Protein AF-A0A4Y1RNC1-F1 (afdb_monomer_lite)

pLDDT: mean 75.04, std 17.03, range [30.41, 92.19]

Secondary structure (DSSP, 8-state):
----------PPEEEE-HHHHSS--EEEE-HHHHHHHHHT-PPPHHHHHHHHHHHHHHHHHTT-GGG-EE--TTSTT-S--EEEGGGTEEEE-SS---S----TTS--PEEEE-TTSPPPSSSTTHHHHHHHHHHHHHT-TT-THHHHTSTT--PPPPPHHHHHHHHHHHHHHHHHHHHHT--

Radius of gyration: 17.2 Å; chains: 1; bounding box: 39×58×35 Å

Sequence (183 aa):
MWKRHSCLRIRPAIYNDKEVFGRERDTFLLPEDITQLAGMEEIGATVVAVYMRYLHDVLKQANMCSMVGFIDPATPSLVLLIVRQREETVYFSGSSARKSCGRAGRKSVIWKTLSGTPKQPSNVECGYYVMRFMRDIIMDPSLAFEKKYAKGNQEAPYPKKQLMKSGMKWAEFVCQIIEQGNY

Organism: Prunus dulcis (NCBI:txid3755)

Foldseek 3Di:
DPDPDDPDDPFFDWDQCCLQAVDGDIQTDDPVQLVCLVVLWAHDLSLLSLLSVVLCVVCVVVVNNQQFHWHRCVPPQALTWTQGNVQLETEGEDDDPDDDPDDPDDDDRHYDYLQQQADDPDNTCSSLSSLLVSCVCSVCPPPVSCVCSDPPNRDHHDDPVSSNVSSVSSVVSVVVCVVVVVD

InterPro domains:
  IPR003653 Ulp1 protease family, C-terminal catalytic domain [PF02902] (105-145)
  IPR038765 Papain-like cysteine peptidase superfamily [SSF54001] (25-150)

Structure (mmCIF, N/CA/C/O backbone):
data_AF-A0A4Y1RNC1-F1
#
_entry.id   AF-A0A4Y1RNC1-F1
#
loop_
_atom_site.group_PDB
_atom_site.id
_atom_site.type_symbol
_atom_site.label_atom_id
_atom_site.label_alt_id
_atom_site.label_comp_id
_atom_site.label_asym_id
_atom_site.label_entity_id
_atom_site.label_seq_id
_atom_site.pdbx_PDB_ins_code
_atom_site.Cartn_x
_atom_site.Cartn_y
_atom_site.Cartn_z
_atom_site.occupancy
_atom_site.B_iso_or_equiv
_atom_site.auth_seq_id
_atom_site.auth_comp_id
_atom_site.auth_asym_id
_atom_site.auth_atom_id
_atom_site.pdbx_PDB_model_num
ATOM 1 N N . MET A 1 1 ? -9.511 25.536 -0.367 1.00 30.41 1 MET A N 1
ATOM 2 C CA . MET A 1 1 ? -9.668 26.307 0.884 1.00 30.41 1 MET A CA 1
ATOM 3 C C . MET A 1 1 ? -10.336 25.385 1.892 1.00 30.41 1 MET A C 1
ATOM 5 O O . MET A 1 1 ? -11.523 25.119 1.765 1.00 30.41 1 MET A O 1
ATOM 9 N N . TRP A 1 2 ? -9.555 24.781 2.788 1.00 32.06 2 TRP A N 1
ATOM 10 C CA . TRP A 1 2 ? -10.059 23.848 3.797 1.00 32.06 2 TRP A CA 1
ATOM 11 C C . TRP A 1 2 ? -10.900 24.653 4.792 1.00 32.06 2 TRP A C 1
ATOM 13 O O . TRP A 1 2 ? -10.373 25.534 5.474 1.00 32.06 2 TRP A O 1
ATOM 23 N N . LYS A 1 3 ? -12.223 24.451 4.798 1.00 34.22 3 LYS A N 1
ATOM 24 C CA . LYS A 1 3 ? -13.114 25.157 5.723 1.00 34.22 3 LYS A CA 1
ATOM 25 C C . LYS A 1 3 ? -12.803 24.694 7.145 1.00 34.22 3 LYS A C 1
ATOM 27 O O . LYS A 1 3 ? -12.933 23.520 7.469 1.00 34.22 3 LYS A O 1
ATOM 32 N N . ARG A 1 4 ? -12.394 25.655 7.975 1.00 39.72 4 ARG A N 1
ATOM 33 C CA . ARG A 1 4 ? -12.152 25.537 9.417 1.00 39.72 4 ARG A CA 1
ATOM 34 C C . ARG A 1 4 ? -13.462 25.322 10.179 1.00 39.72 4 ARG A C 1
ATOM 36 O O . ARG A 1 4 ? -13.926 26.229 10.853 1.00 39.72 4 ARG A O 1
ATOM 43 N N . HIS A 1 5 ? -14.060 24.145 10.088 1.00 35.59 5 HIS A N 1
ATOM 44 C CA . HIS A 1 5 ? -15.051 23.715 11.069 1.00 35.59 5 HIS A CA 1
ATOM 45 C C . HIS A 1 5 ? -14.720 22.276 11.473 1.00 35.59 5 HIS A C 1
ATOM 47 O O . HIS A 1 5 ? -14.435 21.447 10.614 1.00 35.59 5 HIS A O 1
ATOM 53 N N . SER A 1 6 ? -14.709 22.025 12.787 1.00 37.78 6 SER A N 1
ATOM 54 C CA . SER A 1 6 ? -14.395 20.757 13.473 1.00 37.78 6 SER A CA 1
ATOM 55 C C . SER A 1 6 ? -12.927 20.293 13.490 1.00 37.78 6 SER A C 1
ATOM 57 O O . SER A 1 6 ? -12.588 19.207 13.040 1.00 37.78 6 SER A O 1
ATOM 59 N N . CYS A 1 7 ? -12.064 21.054 14.173 1.00 37.62 7 CYS A N 1
ATOM 60 C CA . CYS A 1 7 ? -10.980 20.444 14.954 1.00 37.62 7 CYS A CA 1
ATOM 61 C C . CYS A 1 7 ? -11.617 19.810 16.214 1.00 37.62 7 CYS A C 1
ATOM 63 O O . CYS A 1 7 ? -11.593 20.382 17.299 1.00 37.62 7 CYS A O 1
ATOM 65 N N . LEU A 1 8 ? -12.333 18.698 16.037 1.00 37.62 8 LEU A N 1
ATOM 66 C CA . LEU A 1 8 ? -12.947 17.901 17.102 1.00 37.62 8 LEU A CA 1
ATOM 67 C C . LEU A 1 8 ? -12.224 16.558 17.105 1.00 37.62 8 LEU A C 1
ATOM 69 O O . LEU A 1 8 ? -12.142 15.932 16.055 1.00 37.62 8 LEU A O 1
ATOM 73 N N . ARG A 1 9 ? -11.675 16.168 18.266 1.00 44.72 9 ARG A N 1
ATOM 74 C CA . ARG A 1 9 ? -11.011 14.883 18.561 1.00 44.72 9 ARG A CA 1
ATOM 75 C C . ARG A 1 9 ? -11.336 13.796 17.530 1.00 44.72 9 ARG A C 1
ATOM 77 O O . ARG A 1 9 ? -12.381 13.155 17.633 1.00 44.72 9 ARG A O 1
ATOM 84 N N . ILE A 1 10 ? -10.434 13.579 16.574 1.00 51.69 10 ILE A N 1
ATOM 85 C CA . ILE A 1 10 ? -10.498 12.403 15.708 1.00 51.69 10 ILE A CA 1
ATOM 86 C C . ILE A 1 10 ? -10.258 11.219 16.643 1.00 51.69 10 ILE A C 1
ATOM 88 O O . ILE A 1 10 ? -9.156 11.044 17.162 1.00 51.69 10 ILE A O 1
ATOM 92 N N . ARG A 1 11 ? -11.321 10.475 16.965 1.00 56.09 11 ARG A N 1
ATOM 93 C CA . ARG A 1 11 ? -11.164 9.205 17.673 1.00 56.09 11 ARG A CA 1
ATOM 94 C C . ARG A 1 11 ? -10.352 8.278 16.766 1.00 56.09 11 ARG A C 1
ATOM 96 O O . ARG A 1 11 ? -10.593 8.306 15.558 1.00 56.09 11 ARG A O 1
ATOM 103 N N . PRO A 1 12 ? -9.424 7.478 17.315 1.00 61.59 12 PRO A N 1
ATOM 104 C CA . PRO A 1 12 ? -8.750 6.460 16.530 1.00 61.59 12 PRO A CA 1
ATOM 105 C C . PRO A 1 12 ? -9.793 5.596 15.822 1.00 61.59 12 PRO A C 1
ATOM 107 O O . PRO A 1 12 ? -10.705 5.085 16.474 1.00 61.59 12 PRO A O 1
ATOM 110 N N . ALA A 1 13 ? -9.688 5.478 14.500 1.00 67.31 13 ALA A N 1
ATOM 111 C CA . ALA A 1 13 ? -10.501 4.518 13.768 1.00 67.31 13 ALA A CA 1
ATOM 112 C C . ALA A 1 13 ? -9.936 3.122 14.050 1.00 67.31 13 ALA A C 1
ATOM 114 O O . ALA A 1 13 ? -8.719 2.928 13.953 1.00 67.31 13 ALA A O 1
ATOM 115 N N . ILE A 1 14 ? -10.810 2.197 14.443 1.00 65.44 14 ILE A N 1
ATOM 116 C CA . ILE A 1 14 ? -10.462 0.815 14.762 1.00 65.44 14 ILE A CA 1
ATOM 117 C C . ILE A 1 14 ? -10.828 -0.045 13.557 1.00 65.44 14 ILE A C 1
ATOM 119 O O . ILE A 1 14 ? -11.929 0.053 13.026 1.00 65.44 14 ILE A O 1
ATOM 123 N N . TYR A 1 15 ? -9.892 -0.878 13.110 1.00 71.62 15 TYR A N 1
ATOM 124 C CA . TYR A 1 15 ? -10.113 -1.802 12.002 1.00 71.62 15 TYR A CA 1
ATOM 125 C C . TYR A 1 15 ? -9.815 -3.226 12.446 1.00 71.62 15 TYR A C 1
ATOM 127 O O . TYR A 1 15 ? -8.668 -3.534 12.763 1.00 71.62 15 TYR A O 1
ATOM 135 N N . ASN A 1 16 ? -10.813 -4.109 12.400 1.00 69.69 16 ASN A N 1
ATOM 136 C CA . ASN A 1 16 ? -10.575 -5.535 12.599 1.00 69.69 16 ASN A CA 1
ATOM 137 C C . ASN A 1 16 ? -10.010 -6.139 11.316 1.00 69.69 16 ASN A C 1
ATOM 139 O O . ASN A 1 16 ? -10.708 -6.197 10.308 1.00 69.69 16 ASN A O 1
ATOM 143 N N . ASP A 1 17 ? -8.778 -6.638 11.335 1.00 78.62 17 ASP A N 1
ATOM 144 C CA . ASP A 1 17 ? -8.101 -7.122 10.131 1.00 78.62 17 ASP A CA 1
ATOM 145 C C . ASP A 1 17 ? -8.214 -8.631 9.858 1.00 78.62 17 ASP A C 1
ATOM 147 O O . ASP A 1 17 ? -7.481 -9.170 9.019 1.00 78.62 17 ASP A O 1
ATOM 151 N N . LYS A 1 18 ? -9.137 -9.332 10.524 1.00 81.38 18 LYS A N 1
ATOM 152 C CA . LYS A 1 18 ? -9.301 -10.788 10.374 1.00 81.38 18 LYS A CA 1
ATOM 153 C C . LYS A 1 18 ? -9.419 -11.241 8.920 1.00 81.38 18 LYS A C 1
ATOM 155 O O . LYS A 1 18 ? -8.792 -12.227 8.544 1.00 81.38 18 LYS A O 1
ATOM 160 N N . GLU A 1 19 ? -10.179 -10.515 8.102 1.00 81.75 19 GLU A N 1
ATOM 161 C CA . GLU A 1 19 ? -10.346 -10.844 6.678 1.00 81.75 19 GLU A CA 1
ATOM 162 C C . GLU A 1 19 ? -9.056 -10.660 5.861 1.00 81.75 19 GLU A C 1
ATOM 164 O O . GLU A 1 19 ? -8.839 -11.388 4.899 1.00 81.75 19 GLU A O 1
ATOM 169 N N . VAL A 1 20 ? -8.188 -9.718 6.244 1.00 84.31 20 VAL A N 1
ATOM 170 C CA . VAL A 1 20 ? -7.003 -9.338 5.455 1.00 84.31 20 VAL A CA 1
ATOM 171 C C . VAL A 1 20 ? -5.791 -10.181 5.832 1.00 84.31 20 VAL A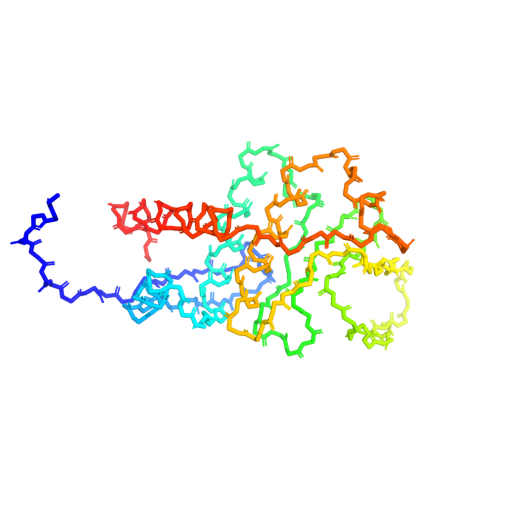 C 1
ATOM 173 O O . VAL A 1 20 ? -5.078 -10.659 4.952 1.00 84.31 20 VAL A O 1
ATOM 176 N N . PHE A 1 21 ? -5.554 -10.377 7.134 1.00 82.25 21 PHE A N 1
ATOM 177 C CA . PHE A 1 21 ? -4.359 -11.068 7.641 1.00 82.25 21 PHE A CA 1
ATOM 178 C C . PHE A 1 21 ? -4.654 -12.450 8.236 1.00 82.25 21 PHE A C 1
ATOM 180 O O . PHE A 1 21 ? -3.735 -13.120 8.708 1.00 82.25 21 PHE A O 1
ATOM 187 N N . GLY A 1 22 ? -5.917 -12.891 8.247 1.00 78.31 22 GLY A N 1
ATOM 188 C CA . GLY A 1 22 ? -6.316 -14.203 8.766 1.00 78.31 22 GLY A CA 1
ATOM 189 C C . GLY A 1 22 ? -6.247 -14.336 10.292 1.00 78.31 22 GLY A C 1
ATOM 190 O O . GLY A 1 22 ? -6.365 -15.446 10.809 1.00 78.31 22 GLY A O 1
ATOM 191 N N . ARG A 1 23 ? -6.048 -13.230 11.020 1.00 78.44 23 ARG A N 1
ATOM 192 C CA . ARG A 1 23 ? -6.014 -13.180 12.489 1.00 78.44 23 ARG A CA 1
ATOM 193 C C . ARG A 1 23 ? -6.781 -11.974 13.008 1.00 78.44 23 ARG A C 1
ATOM 195 O O . ARG A 1 23 ? -6.715 -10.908 12.404 1.00 78.44 23 ARG A O 1
ATOM 202 N N . GLU A 1 24 ? -7.479 -12.148 14.123 1.00 79.56 24 GLU A N 1
ATOM 203 C CA . GLU A 1 24 ? -8.141 -11.036 14.805 1.00 79.56 24 GLU A CA 1
ATOM 204 C C . GLU A 1 24 ? -7.087 -10.097 15.379 1.00 79.56 24 GLU A C 1
ATOM 206 O O . GLU A 1 24 ? -6.231 -10.497 16.172 1.00 79.56 24 GLU A O 1
ATOM 211 N N . ARG A 1 25 ? -7.128 -8.857 14.908 1.00 77.56 25 ARG A N 1
ATOM 212 C CA . ARG A 1 25 ? -6.349 -7.751 15.437 1.00 77.56 25 ARG A CA 1
ATOM 213 C C . ARG A 1 25 ? -7.052 -6.457 15.087 1.00 77.56 25 ARG A C 1
ATOM 215 O O . ARG A 1 25 ? -7.632 -6.355 14.004 1.00 77.56 25 ARG A O 1
ATOM 222 N N . ASP A 1 26 ? -6.889 -5.492 15.968 1.00 83.19 26 ASP A N 1
ATOM 223 C CA . ASP A 1 26 ? -7.354 -4.138 15.762 1.00 83.19 26 ASP A CA 1
ATOM 224 C C . ASP A 1 26 ? -6.186 -3.264 15.306 1.00 83.19 26 ASP A C 1
ATOM 226 O O . ASP A 1 26 ? -5.132 -3.222 15.947 1.00 83.19 26 ASP A O 1
ATOM 230 N N . THR A 1 27 ? -6.369 -2.573 14.186 1.00 84.31 27 THR A N 1
ATOM 231 C CA . THR A 1 27 ? -5.469 -1.512 13.734 1.00 84.31 27 THR A CA 1
ATOM 232 C C . THR A 1 27 ? -6.053 -0.169 14.157 1.00 84.31 27 THR A C 1
ATOM 234 O O . THR A 1 27 ? -7.209 0.120 13.858 1.00 84.31 27 THR A O 1
ATOM 237 N N . PHE A 1 28 ? -5.256 0.650 14.846 1.00 86.38 28 PHE A N 1
ATOM 238 C CA . PHE A 1 28 ? -5.651 1.977 15.322 1.00 86.38 28 PHE A CA 1
ATOM 239 C C . PHE A 1 28 ? -5.027 3.042 14.435 1.00 86.38 28 PHE A C 1
ATOM 241 O O . PHE A 1 28 ? -3.806 3.180 14.424 1.00 86.38 28 PHE A O 1
ATOM 248 N N . LEU A 1 29 ? -5.854 3.793 13.711 1.00 87.12 29 LEU A N 1
ATOM 249 C CA . LEU A 1 29 ? -5.375 4.902 12.893 1.00 87.12 29 LEU A CA 1
ATOM 250 C C . LEU A 1 29 ? -5.373 6.202 13.694 1.00 87.12 29 LEU A C 1
ATOM 252 O O . LEU A 1 29 ? -6.433 6.662 14.126 1.00 87.12 29 LEU A O 1
ATOM 256 N N . LEU A 1 30 ? -4.194 6.794 13.872 1.00 87.94 30 LEU A N 1
ATOM 257 C CA . LEU A 1 30 ? -4.002 8.003 14.663 1.00 87.94 30 LEU A CA 1
ATOM 258 C C . LEU A 1 30 ? -3.918 9.259 13.775 1.00 87.94 30 LEU A C 1
ATOM 260 O O . LEU A 1 30 ? -3.581 9.168 12.591 1.00 87.94 30 LEU A O 1
ATOM 264 N N . PRO A 1 31 ? -4.201 10.460 14.314 1.00 85.06 31 PRO A N 1
ATOM 265 C CA . PRO A 1 31 ? -3.996 11.714 13.587 1.00 85.06 31 PRO A CA 1
ATOM 266 C C . PRO A 1 31 ? -2.562 11.880 13.063 1.00 85.06 31 PRO A C 1
ATOM 268 O O . PRO A 1 31 ? -2.367 12.424 11.976 1.00 85.06 31 PRO A O 1
ATOM 271 N N . GLU A 1 32 ? -1.574 11.373 13.803 1.00 89.38 32 GLU A N 1
ATOM 272 C CA . GLU A 1 32 ? -0.160 11.410 13.434 1.00 89.38 32 GLU A CA 1
ATOM 273 C C . GLU A 1 32 ? 0.090 10.679 12.108 1.00 89.38 32 GLU A C 1
ATOM 275 O O . GLU A 1 32 ? 0.742 11.238 11.225 1.00 89.38 32 GLU A O 1
ATOM 280 N N . ASP A 1 33 ? -0.519 9.503 11.912 1.00 90.50 33 ASP A N 1
ATOM 281 C CA . ASP A 1 33 ? -0.422 8.722 10.671 1.00 90.50 33 ASP A CA 1
ATOM 282 C C . ASP A 1 33 ? -0.907 9.532 9.454 1.00 90.50 33 ASP A C 1
ATOM 284 O O . ASP A 1 33 ? -0.317 9.486 8.370 1.00 90.50 33 ASP A O 1
ATOM 288 N N . ILE A 1 34 ? -1.977 10.317 9.637 1.00 88.19 34 ILE A N 1
ATOM 289 C CA . ILE A 1 34 ? -2.544 11.185 8.595 1.00 88.19 34 ILE A CA 1
ATOM 290 C C . ILE A 1 34 ? -1.574 12.326 8.281 1.00 88.19 34 ILE A C 1
ATOM 292 O O . ILE A 1 34 ? -1.313 12.616 7.111 1.00 88.19 34 ILE A O 1
ATOM 296 N N . THR A 1 35 ? -1.034 12.979 9.314 1.00 89.75 35 THR A N 1
ATOM 297 C CA . THR A 1 35 ? -0.099 14.097 9.133 1.00 89.75 35 THR A CA 1
ATOM 298 C C . THR A 1 35 ? 1.218 13.661 8.496 1.00 89.75 35 THR A C 1
ATOM 300 O O . THR A 1 35 ? 1.684 14.341 7.585 1.00 89.75 35 THR A O 1
ATOM 303 N N . GLN A 1 36 ? 1.759 12.499 8.877 1.00 92.19 36 GLN A N 1
ATOM 304 C CA . GLN A 1 36 ? 2.980 11.937 8.294 1.00 92.19 36 GLN A CA 1
ATOM 305 C C . GLN A 1 36 ? 2.796 11.629 6.807 1.00 92.19 36 GLN A C 1
ATOM 307 O O . GLN A 1 36 ? 3.616 12.028 5.975 1.00 92.19 36 GLN A O 1
ATOM 312 N N . LEU A 1 37 ? 1.677 10.988 6.446 1.00 90.25 37 LEU A N 1
ATOM 313 C CA . LEU A 1 37 ? 1.356 10.714 5.047 1.00 90.25 37 LEU A CA 1
ATOM 314 C C . LEU A 1 37 ? 1.180 12.012 4.240 1.00 90.25 37 LEU A C 1
ATOM 316 O O . LEU A 1 37 ? 1.661 12.111 3.109 1.00 90.25 37 LEU A O 1
ATOM 320 N N . ALA A 1 38 ? 0.505 13.017 4.807 1.00 88.12 38 ALA A N 1
ATOM 321 C CA . ALA A 1 38 ? 0.310 14.315 4.162 1.00 88.12 38 ALA A CA 1
ATOM 322 C C . ALA A 1 38 ? 1.632 15.085 3.979 1.00 88.12 38 ALA A C 1
ATOM 324 O O . ALA A 1 38 ? 1.816 15.761 2.963 1.00 88.12 38 ALA A O 1
ATOM 325 N N . GLY A 1 39 ? 2.553 14.957 4.938 1.00 90.31 39 GLY A N 1
ATOM 326 C CA . GLY A 1 39 ? 3.878 15.577 4.931 1.00 90.31 39 GLY A CA 1
ATOM 327 C C . GLY A 1 39 ? 4.903 14.891 4.025 1.00 90.31 39 GLY A C 1
ATOM 328 O O . GLY A 1 39 ? 5.974 15.452 3.802 1.00 90.31 39 GLY A O 1
ATOM 329 N N . MET A 1 40 ? 4.587 13.721 3.453 1.00 89.62 40 MET A N 1
ATOM 330 C CA . MET A 1 40 ? 5.571 12.845 2.797 1.00 89.62 40 MET A CA 1
ATOM 331 C C . MET A 1 40 ? 6.723 12.453 3.744 1.00 89.62 40 MET A C 1
ATOM 333 O O . MET A 1 40 ? 7.876 12.361 3.320 1.00 89.62 40 MET A O 1
ATOM 337 N N . GLU A 1 41 ? 6.405 12.242 5.022 1.00 92.19 41 GLU A N 1
ATOM 338 C CA . GLU A 1 41 ? 7.332 11.793 6.066 1.00 92.19 41 GLU A CA 1
ATOM 339 C C . GLU A 1 41 ? 7.396 10.263 6.128 1.00 92.19 41 GLU A C 1
ATOM 341 O O . GLU A 1 41 ? 6.652 9.577 5.425 1.00 92.19 41 GLU A O 1
ATOM 346 N N . GLU A 1 42 ? 8.278 9.712 6.964 1.00 89.94 42 GLU A N 1
ATOM 347 C CA . GLU A 1 42 ? 8.356 8.267 7.185 1.00 89.94 42 GLU A CA 1
ATOM 348 C C . GLU A 1 42 ? 7.032 7.749 7.765 1.00 89.94 42 GLU A C 1
ATOM 350 O O . GLU A 1 42 ? 6.576 8.209 8.810 1.00 89.94 42 GLU A O 1
ATOM 355 N N . ILE A 1 43 ? 6.406 6.801 7.064 1.00 90.75 43 ILE A N 1
ATOM 356 C CA . ILE A 1 43 ? 5.117 6.228 7.466 1.00 90.75 43 ILE A CA 1
ATOM 357 C C . ILE A 1 43 ? 5.300 4.924 8.234 1.00 90.75 43 ILE A C 1
ATOM 359 O O . ILE A 1 43 ? 6.117 4.074 7.876 1.00 90.75 43 ILE A O 1
ATOM 363 N N . GLY A 1 44 ? 4.476 4.744 9.263 1.00 88.31 44 GLY A N 1
ATOM 364 C CA . GLY A 1 44 ? 4.457 3.534 10.073 1.00 88.31 44 GLY A CA 1
ATOM 365 C C . GLY A 1 44 ? 3.758 2.340 9.412 1.00 88.31 44 GLY A C 1
ATOM 366 O O . GLY A 1 44 ? 3.064 2.444 8.395 1.00 88.31 44 GLY A O 1
ATOM 367 N N . ALA A 1 45 ? 3.887 1.180 10.060 1.00 86.62 45 ALA A N 1
ATOM 368 C CA . ALA A 1 45 ? 3.214 -0.056 9.658 1.00 86.62 45 ALA A CA 1
ATOM 369 C C . ALA A 1 45 ? 1.677 0.066 9.658 1.00 86.62 45 ALA A C 1
ATOM 371 O O . ALA A 1 45 ? 1.026 -0.612 8.865 1.00 86.62 45 ALA A O 1
ATOM 372 N N . THR A 1 46 ? 1.105 0.947 10.489 1.00 89.38 46 THR A N 1
ATOM 373 C CA . THR A 1 46 ? -0.335 1.256 10.535 1.00 89.38 46 THR A CA 1
ATOM 374 C C . THR A 1 46 ? -0.846 1.755 9.186 1.00 89.38 46 THR A C 1
ATOM 376 O O . THR A 1 46 ? -1.787 1.189 8.632 1.00 89.38 46 THR A O 1
ATOM 379 N N . VAL A 1 47 ? -0.186 2.762 8.602 1.00 90.44 47 VAL A N 1
ATOM 380 C CA . VAL A 1 47 ? -0.552 3.319 7.290 1.00 90.44 47 VAL A CA 1
ATOM 381 C C . VAL A 1 47 ? -0.509 2.235 6.213 1.00 90.44 47 VAL A C 1
ATOM 383 O O . VAL A 1 47 ? -1.443 2.103 5.417 1.00 90.44 47 VAL A O 1
ATOM 386 N N . VAL A 1 48 ? 0.545 1.412 6.222 1.00 90.00 48 VAL A N 1
ATOM 387 C CA . VAL A 1 48 ? 0.707 0.290 5.287 1.00 90.00 48 VAL A CA 1
ATOM 388 C C . VAL A 1 48 ? -0.394 -0.760 5.480 1.00 90.00 48 VAL A C 1
ATOM 390 O O . VAL A 1 48 ? -0.954 -1.226 4.489 1.00 90.00 48 VAL A O 1
ATOM 393 N N . ALA A 1 49 ? -0.755 -1.099 6.721 1.00 89.00 49 ALA A N 1
ATOM 394 C CA . ALA A 1 49 ? -1.821 -2.051 7.034 1.00 89.00 49 ALA A CA 1
ATOM 395 C C . ALA A 1 49 ? -3.195 -1.559 6.553 1.00 89.00 49 ALA A C 1
ATOM 397 O O . ALA A 1 49 ? -3.906 -2.296 5.870 1.00 89.00 49 ALA A O 1
ATOM 398 N N . VAL A 1 50 ? -3.533 -0.291 6.811 1.00 89.81 50 VAL A N 1
ATOM 399 C CA . VAL A 1 50 ? -4.772 0.328 6.308 1.00 89.81 50 VAL A CA 1
ATOM 400 C C . VAL A 1 50 ? -4.785 0.348 4.775 1.00 89.81 50 VAL A C 1
ATOM 402 O O . VAL A 1 50 ? -5.821 0.120 4.149 1.00 89.81 50 VAL A O 1
ATOM 405 N N . TYR A 1 51 ? -3.626 0.528 4.133 1.00 91.31 51 TYR A N 1
ATOM 406 C CA . TYR A 1 51 ? -3.537 0.420 2.677 1.00 91.31 51 TYR A CA 1
ATOM 407 C C . TYR A 1 51 ? -3.739 -1.008 2.157 1.00 91.31 51 TYR A C 1
ATOM 409 O O . TYR A 1 51 ? -4.382 -1.200 1.126 1.00 91.31 51 TYR A O 1
ATOM 417 N N . MET A 1 52 ? -3.216 -2.019 2.856 1.00 89.75 52 MET A N 1
ATOM 418 C CA . MET A 1 52 ? -3.472 -3.427 2.530 1.00 89.75 52 MET A CA 1
ATOM 419 C C . MET A 1 52 ? -4.964 -3.751 2.630 1.00 89.75 52 MET A C 1
ATOM 421 O O . MET A 1 52 ? -5.491 -4.430 1.753 1.00 89.75 52 MET A O 1
ATOM 425 N N . ARG A 1 53 ? -5.663 -3.205 3.633 1.00 89.44 53 ARG A N 1
ATOM 426 C CA . ARG A 1 53 ? -7.123 -3.305 3.756 1.00 89.44 53 ARG A CA 1
ATOM 427 C C . ARG A 1 53 ? -7.846 -2.687 2.552 1.00 89.44 53 ARG A C 1
ATOM 429 O O . ARG A 1 53 ? -8.667 -3.365 1.943 1.00 89.44 53 ARG A O 1
ATOM 436 N N . TYR A 1 54 ? -7.483 -1.471 2.142 1.00 90.50 54 TYR A N 1
ATOM 437 C CA . TYR A 1 54 ? -8.012 -0.862 0.911 1.00 90.50 54 TYR A CA 1
ATOM 438 C C . TYR A 1 54 ? -7.827 -1.777 -0.312 1.00 90.50 54 TYR A C 1
ATOM 440 O O . TYR A 1 54 ? -8.756 -2.012 -1.083 1.00 90.50 54 TYR A O 1
ATOM 448 N N . LEU A 1 55 ? -6.621 -2.319 -0.497 1.00 89.81 55 LEU A N 1
ATOM 449 C CA . LEU A 1 55 ? -6.314 -3.192 -1.631 1.00 89.81 55 LEU A CA 1
ATOM 450 C C . LEU A 1 55 ? -7.055 -4.533 -1.562 1.00 89.81 55 LEU A C 1
ATOM 452 O O . LEU A 1 55 ? -7.442 -5.069 -2.599 1.00 89.81 55 LEU A O 1
ATOM 456 N N . HIS A 1 56 ? -7.275 -5.063 -0.360 1.00 88.00 56 HIS A N 1
ATOM 457 C CA . HIS A 1 56 ? -8.116 -6.232 -0.146 1.00 88.00 56 HIS A CA 1
ATOM 458 C C . HIS A 1 56 ? -9.559 -5.969 -0.592 1.00 88.00 56 HIS A C 1
ATOM 460 O O . HIS A 1 56 ? -10.139 -6.798 -1.289 1.00 88.00 56 HIS A O 1
ATOM 466 N N . ASP A 1 57 ? -10.122 -4.804 -0.274 1.00 89.00 57 ASP A N 1
ATOM 467 C CA . ASP A 1 57 ? -11.482 -4.457 -0.691 1.00 89.00 57 ASP A CA 1
ATOM 468 C C . ASP A 1 57 ? -11.583 -4.300 -2.217 1.00 89.00 57 ASP A C 1
ATOM 470 O O . ASP A 1 57 ? -12.549 -4.767 -2.824 1.00 89.00 57 ASP A O 1
ATOM 474 N N . VAL A 1 58 ? -10.545 -3.758 -2.866 1.00 89.12 58 VAL A N 1
ATOM 475 C CA . VAL A 1 58 ? -10.432 -3.744 -4.337 1.00 89.12 58 VAL A CA 1
ATOM 476 C C . VAL A 1 58 ? -10.432 -5.167 -4.912 1.00 89.12 58 VAL A C 1
ATOM 478 O O . VAL A 1 58 ? -11.139 -5.446 -5.882 1.00 89.12 58 VAL A O 1
ATOM 481 N N . LEU A 1 59 ? -9.673 -6.090 -4.316 1.00 87.06 59 LEU A N 1
ATOM 482 C CA . LEU A 1 59 ? -9.653 -7.496 -4.734 1.00 87.06 59 LEU A CA 1
ATOM 483 C C . LEU A 1 59 ? -11.008 -8.180 -4.513 1.00 87.06 59 LEU A C 1
ATOM 485 O O . LEU A 1 59 ? -11.426 -8.974 -5.355 1.00 87.06 59 LEU A O 1
ATOM 489 N N . LYS A 1 60 ? -11.705 -7.856 -3.419 1.00 88.56 60 LYS A N 1
ATOM 490 C CA . LYS A 1 60 ? -13.043 -8.374 -3.094 1.00 88.56 60 LYS A CA 1
ATOM 491 C C . LYS A 1 60 ? -14.060 -7.944 -4.140 1.00 88.56 60 LYS A C 1
ATOM 493 O O . LYS A 1 60 ? -14.778 -8.787 -4.671 1.00 88.56 60 LYS A O 1
ATOM 498 N N . GLN A 1 61 ? -14.050 -6.665 -4.509 1.00 89.12 61 GLN A N 1
ATOM 499 C CA . GLN A 1 61 ? -14.900 -6.119 -5.573 1.00 89.12 61 GLN A CA 1
ATOM 500 C C . GLN A 1 61 ? -14.612 -6.757 -6.939 1.00 89.12 61 GLN A C 1
ATOM 502 O O . GLN A 1 61 ? -15.531 -6.971 -7.723 1.00 89.12 61 GLN A O 1
ATOM 507 N N . ALA A 1 62 ? -13.354 -7.108 -7.213 1.00 86.81 62 ALA A N 1
ATOM 508 C CA . ALA A 1 62 ? -12.959 -7.777 -8.449 1.00 86.81 62 ALA A CA 1
ATOM 509 C C . ALA A 1 62 ? -13.124 -9.312 -8.424 1.00 86.81 62 ALA A C 1
ATOM 511 O O . ALA A 1 62 ? -12.771 -9.972 -9.399 1.00 86.81 62 ALA A O 1
ATOM 512 N N . ASN A 1 63 ? -13.623 -9.895 -7.326 1.00 84.25 63 ASN A N 1
ATOM 513 C CA . ASN A 1 63 ? -13.695 -11.346 -7.110 1.00 84.25 63 ASN A CA 1
ATOM 514 C C . ASN A 1 63 ? -12.326 -12.057 -7.254 1.00 84.25 63 ASN A C 1
ATOM 516 O O . ASN A 1 63 ? -12.216 -13.153 -7.804 1.00 84.25 63 ASN A O 1
ATOM 520 N N . MET A 1 64 ? -11.260 -11.408 -6.770 1.00 82.06 64 MET A N 1
ATOM 521 C CA . MET A 1 64 ? -9.865 -11.860 -6.860 1.00 82.06 64 MET A CA 1
ATOM 522 C C . MET A 1 64 ? -9.202 -12.105 -5.491 1.00 82.06 64 MET A C 1
ATOM 524 O O . MET A 1 64 ? -7.993 -12.321 -5.440 1.00 82.06 64 MET A O 1
ATOM 528 N N . CYS A 1 65 ? -9.942 -12.122 -4.376 1.00 76.44 65 CYS A N 1
ATOM 529 C CA . CYS A 1 65 ? -9.368 -12.367 -3.037 1.00 76.44 65 CYS A CA 1
ATOM 530 C C . CYS A 1 65 ? -8.582 -13.685 -2.931 1.00 76.44 65 CYS A C 1
ATOM 532 O O . CYS A 1 65 ? -7.598 -13.758 -2.205 1.00 76.44 65 CYS A O 1
ATOM 534 N N . SER A 1 66 ? -8.955 -14.725 -3.685 1.00 73.44 66 SER A N 1
ATOM 535 C CA . SER A 1 66 ? -8.219 -15.999 -3.693 1.00 73.44 66 SER A CA 1
ATOM 536 C C . SER A 1 66 ? -6.876 -15.929 -4.434 1.00 73.44 66 SER A C 1
ATOM 538 O O . SER A 1 66 ? -6.088 -16.870 -4.382 1.00 73.44 66 SER A O 1
ATOM 540 N N . MET A 1 67 ? -6.608 -14.847 -5.169 1.00 71.44 67 MET A N 1
ATOM 541 C CA . MET A 1 67 ? -5.398 -14.681 -5.979 1.00 71.44 67 MET A CA 1
ATOM 542 C C . MET A 1 67 ? -4.267 -13.986 -5.229 1.00 71.44 67 MET A C 1
ATOM 544 O O . MET A 1 67 ? -3.139 -14.047 -5.702 1.00 71.44 67 MET A O 1
ATOM 548 N N . VAL A 1 68 ? -4.545 -13.304 -4.118 1.00 77.31 68 VAL A N 1
ATOM 549 C CA . VAL A 1 68 ? -3.555 -12.501 -3.393 1.00 77.31 68 VAL A CA 1
ATOM 550 C C . VAL A 1 68 ? -3.803 -12.628 -1.896 1.00 77.31 68 VAL A C 1
ATOM 552 O O . VAL A 1 68 ? -4.859 -12.246 -1.407 1.00 77.31 68 VAL A O 1
ATOM 555 N N . GLY A 1 69 ? -2.814 -13.140 -1.166 1.00 77.69 69 GLY A N 1
ATOM 556 C CA . GLY A 1 69 ? -2.769 -13.062 0.297 1.00 77.69 69 GLY A CA 1
ATOM 557 C C . GLY A 1 69 ? -1.830 -11.955 0.772 1.00 77.69 69 GLY A C 1
ATOM 558 O O . GLY A 1 69 ? -0.745 -11.808 0.204 1.00 77.69 69 GLY A O 1
ATOM 559 N N . PHE A 1 70 ? -2.228 -11.224 1.817 1.00 81.69 70 PHE A N 1
ATOM 560 C CA . PHE A 1 70 ? -1.394 -10.229 2.495 1.00 81.69 70 PHE A CA 1
ATOM 561 C C . PHE A 1 70 ? -0.719 -10.832 3.726 1.00 81.69 70 PHE A C 1
ATOM 563 O O . PHE A 1 70 ? -1.310 -11.637 4.446 1.00 81.69 70 PHE A O 1
ATOM 570 N N . ILE A 1 71 ? 0.517 -10.408 3.994 1.00 77.50 71 ILE A N 1
ATOM 571 C CA . ILE A 1 71 ? 1.189 -10.676 5.266 1.00 77.50 71 ILE A CA 1
ATOM 572 C C . ILE A 1 71 ? 1.249 -9.391 6.070 1.00 77.50 71 ILE A C 1
ATOM 574 O O . ILE A 1 71 ? 1.542 -8.316 5.554 1.00 77.50 71 ILE A O 1
ATOM 578 N N . ASP A 1 72 ? 0.956 -9.548 7.349 1.00 76.31 72 ASP A N 1
ATOM 579 C CA . ASP A 1 72 ? 0.908 -8.478 8.318 1.00 76.31 72 ASP A CA 1
ATOM 580 C C . ASP A 1 72 ? 2.247 -7.708 8.396 1.00 76.31 72 ASP A C 1
ATOM 582 O O . ASP A 1 72 ? 3.275 -8.332 8.696 1.00 76.31 72 ASP A O 1
ATOM 586 N N . PRO A 1 73 ? 2.251 -6.374 8.192 1.00 75.69 73 PRO A N 1
ATOM 587 C CA . PRO A 1 73 ? 3.464 -5.557 8.188 1.00 75.69 73 PRO A CA 1
ATOM 588 C C . PRO A 1 73 ? 4.148 -5.454 9.560 1.00 75.69 73 PRO A C 1
ATOM 590 O O . PRO A 1 73 ? 5.328 -5.127 9.620 1.00 75.69 73 PRO A O 1
ATOM 593 N N . ALA A 1 74 ? 3.459 -5.778 10.661 1.00 69.38 74 ALA A N 1
ATOM 594 C CA . ALA A 1 74 ? 4.076 -5.894 11.986 1.00 69.38 74 ALA A CA 1
ATOM 595 C C . ALA A 1 74 ? 4.937 -7.165 12.126 1.00 69.38 74 ALA A C 1
ATOM 597 O O . ALA A 1 74 ? 5.614 -7.357 13.135 1.00 69.38 74 ALA A O 1
ATOM 598 N N . THR A 1 75 ? 4.922 -8.055 11.127 1.00 65.69 75 THR A N 1
ATOM 599 C CA . THR A 1 75 ? 5.794 -9.229 11.098 1.00 65.69 75 THR A CA 1
ATOM 600 C C . THR A 1 75 ? 7.205 -8.787 10.685 1.00 65.69 75 THR A C 1
ATOM 602 O O . THR A 1 75 ? 7.394 -8.378 9.539 1.00 65.69 75 THR A O 1
ATOM 605 N N . PRO A 1 76 ? 8.232 -8.927 11.545 1.00 51.75 76 PRO A N 1
ATOM 606 C CA . PRO A 1 76 ? 9.561 -8.314 11.370 1.00 51.75 76 PRO A CA 1
ATOM 607 C C . PRO A 1 76 ? 10.408 -8.881 10.210 1.00 51.75 76 PRO A C 1
ATOM 609 O O . PRO A 1 76 ? 11.616 -8.667 10.147 1.00 51.75 76 PRO A O 1
ATOM 612 N N . SER A 1 77 ? 9.812 -9.654 9.301 1.00 44.31 77 SER A N 1
ATOM 613 C CA . SER A 1 77 ? 10.536 -10.425 8.286 1.00 44.31 77 SER A CA 1
ATOM 614 C C . SER A 1 77 ? 10.246 -10.017 6.842 1.00 44.31 77 SER A C 1
ATOM 616 O O . SER A 1 77 ? 11.016 -10.409 5.969 1.00 44.31 77 SER A O 1
ATOM 618 N N . LEU A 1 78 ? 9.140 -9.329 6.539 1.00 47.16 78 LEU A N 1
ATOM 619 C CA . LEU A 1 78 ? 8.593 -9.346 5.177 1.00 47.16 78 LEU A CA 1
ATOM 620 C C . LEU A 1 78 ? 7.918 -8.014 4.830 1.00 47.16 78 LEU A C 1
ATOM 622 O O . LEU A 1 78 ? 6.766 -7.776 5.163 1.00 47.16 78 LEU A O 1
ATOM 626 N N . VAL A 1 79 ? 8.660 -7.152 4.134 1.00 50.12 79 VAL A N 1
ATOM 627 C CA . VAL A 1 79 ? 8.204 -5.818 3.710 1.00 50.12 79 VAL A CA 1
ATOM 628 C C . VAL A 1 79 ? 7.175 -5.880 2.571 1.00 50.12 79 VAL A C 1
ATOM 630 O O . VAL A 1 79 ? 6.409 -4.939 2.397 1.00 50.12 79 VAL A O 1
ATOM 633 N N . LEU A 1 80 ? 7.067 -6.999 1.848 1.00 54.66 80 LEU A N 1
ATOM 634 C CA . LEU A 1 80 ? 5.847 -7.315 1.112 1.00 54.66 80 LEU A CA 1
ATOM 635 C C . LEU A 1 80 ? 5.780 -8.791 0.721 1.00 54.66 80 LEU A C 1
ATOM 637 O O . LEU A 1 80 ? 6.766 -9.324 0.216 1.00 54.66 80 LEU A O 1
ATOM 641 N N . LEU A 1 81 ? 4.604 -9.404 0.874 1.00 59.06 81 LEU A N 1
ATOM 642 C CA . LEU A 1 81 ? 4.260 -10.668 0.234 1.00 59.06 81 LEU A CA 1
ATOM 643 C C . LEU A 1 81 ? 2.900 -10.563 -0.436 1.00 59.06 81 LEU A C 1
ATOM 645 O O . LEU A 1 81 ? 1.911 -10.239 0.214 1.00 59.06 81 LEU A O 1
ATOM 649 N N . ILE A 1 82 ? 2.875 -10.882 -1.726 1.00 59.44 82 ILE A N 1
ATOM 650 C CA . ILE A 1 82 ? 1.659 -11.246 -2.448 1.00 59.44 82 ILE A CA 1
ATOM 651 C C . ILE A 1 82 ? 1.780 -12.736 -2.741 1.00 59.44 82 ILE A C 1
ATOM 653 O O . ILE A 1 82 ? 2.670 -13.157 -3.481 1.00 59.44 82 ILE A O 1
ATOM 657 N N . VAL A 1 83 ? 0.926 -13.534 -2.096 1.00 57.41 83 VAL A N 1
ATOM 658 C CA . VAL A 1 83 ? 0.836 -14.980 -2.339 1.00 57.41 83 VAL A CA 1
ATOM 659 C C . VAL A 1 83 ? -0.195 -15.221 -3.430 1.00 57.41 83 VAL A C 1
ATOM 661 O O . VAL A 1 83 ? -1.383 -15.000 -3.189 1.00 57.41 83 VAL A O 1
ATOM 664 N N . ARG A 1 84 ? 0.229 -15.714 -4.600 1.00 62.69 84 ARG A N 1
ATOM 665 C CA . ARG A 1 84 ? -0.712 -16.173 -5.631 1.00 62.69 84 ARG A CA 1
ATOM 666 C C . ARG A 1 84 ? -1.032 -17.643 -5.414 1.00 62.69 84 ARG A C 1
ATOM 668 O O . ARG A 1 84 ? -0.232 -18.507 -5.761 1.00 62.69 84 ARG A O 1
ATOM 675 N N . GLN A 1 85 ? -2.204 -17.934 -4.834 1.00 50.00 85 GLN A N 1
ATOM 676 C CA . GLN A 1 85 ? -2.576 -19.299 -4.420 1.00 50.00 85 GLN A CA 1
ATOM 677 C C . GLN A 1 85 ? -2.603 -20.302 -5.580 1.00 50.00 85 GLN A C 1
ATOM 679 O O . GLN A 1 85 ? -2.279 -21.466 -5.374 1.00 50.00 85 GLN A O 1
ATOM 684 N N . ARG A 1 86 ? -2.933 -19.862 -6.805 1.00 53.91 86 ARG A N 1
ATOM 685 C CA . ARG A 1 86 ? -2.939 -20.739 -7.992 1.00 53.91 86 ARG A CA 1
ATOM 686 C C . ARG A 1 86 ? -1.558 -21.280 -8.367 1.00 53.91 86 ARG A C 1
ATOM 688 O O . ARG A 1 86 ? -1.490 -22.322 -9.005 1.00 53.91 86 ARG A O 1
ATOM 695 N N . GLU A 1 87 ? -0.488 -20.595 -7.975 1.00 57.16 87 GLU A N 1
ATOM 696 C CA . GLU A 1 87 ? 0.889 -20.953 -8.342 1.00 57.16 87 GLU A CA 1
ATOM 697 C C . GLU A 1 87 ? 1.784 -21.173 -7.115 1.00 57.16 87 GLU A C 1
ATOM 699 O O . GLU A 1 87 ? 2.994 -21.311 -7.268 1.00 57.16 87 GLU A O 1
ATOM 704 N N . GLU A 1 88 ? 1.214 -21.154 -5.899 1.00 63.06 88 GLU A N 1
ATOM 705 C CA . GLU A 1 88 ? 1.940 -21.245 -4.616 1.00 63.06 88 GLU A CA 1
ATOM 706 C C . GLU A 1 88 ? 3.204 -20.357 -4.583 1.00 63.06 88 GLU A C 1
ATOM 708 O O . GLU A 1 88 ? 4.218 -20.698 -3.970 1.00 63.06 88 GLU A O 1
ATOM 713 N N . THR A 1 89 ? 3.150 -19.216 -5.283 1.00 67.00 89 THR A N 1
ATOM 714 C CA . THR A 1 89 ? 4.306 -18.355 -5.545 1.00 67.00 89 THR A CA 1
ATOM 715 C C . THR A 1 89 ? 4.220 -17.095 -4.704 1.00 67.00 89 THR A C 1
ATOM 717 O O . THR A 1 89 ? 3.155 -16.491 -4.542 1.00 67.00 89 THR A O 1
ATOM 720 N N . VAL A 1 90 ? 5.370 -16.719 -4.155 1.00 69.56 90 VAL A N 1
ATOM 721 C CA . VAL A 1 90 ? 5.515 -15.650 -3.180 1.00 69.56 90 VAL A CA 1
ATOM 722 C C . VAL A 1 90 ? 6.547 -14.644 -3.680 1.00 69.56 90 VAL A C 1
ATOM 724 O O . VAL A 1 90 ? 7.724 -14.978 -3.849 1.00 69.56 90 VAL A O 1
ATOM 727 N N . TYR A 1 91 ? 6.093 -13.410 -3.913 1.00 73.25 91 TYR A N 1
ATOM 728 C CA . TYR A 1 91 ? 6.925 -12.306 -4.399 1.00 73.25 91 TYR A CA 1
ATOM 729 C C . TYR A 1 91 ? 7.319 -11.368 -3.271 1.00 73.25 91 TYR A C 1
ATOM 731 O O . TYR A 1 91 ? 6.478 -11.004 -2.451 1.00 73.25 91 TYR A O 1
ATOM 739 N N . PHE A 1 92 ? 8.568 -10.909 -3.295 1.00 69.88 92 PHE A N 1
ATOM 740 C CA . PHE A 1 92 ? 9.066 -9.884 -2.386 1.00 69.88 92 PHE A CA 1
ATOM 741 C C . PHE A 1 92 ? 9.884 -8.829 -3.131 1.00 69.88 92 PHE A C 1
ATOM 743 O O . PHE A 1 92 ? 10.619 -9.120 -4.079 1.00 69.88 92 PHE A O 1
ATOM 750 N N . SER A 1 93 ? 9.758 -7.593 -2.655 1.00 61.47 93 SER A N 1
ATOM 751 C CA . SER A 1 93 ? 10.600 -6.463 -3.038 1.00 61.47 93 SER A CA 1
ATOM 752 C C . SER A 1 93 ? 11.622 -6.226 -1.927 1.00 61.47 93 SER A C 1
ATOM 754 O O . SER A 1 93 ? 11.241 -5.852 -0.819 1.00 61.47 93 SER A O 1
ATOM 756 N N . GLY A 1 94 ? 12.909 -6.447 -2.210 1.00 54.59 94 GLY A N 1
ATOM 757 C CA . GLY A 1 94 ? 14.009 -6.143 -1.288 1.00 54.59 94 GLY A CA 1
ATOM 758 C C . GLY A 1 94 ? 15.145 -7.171 -1.297 1.00 54.59 94 GLY A C 1
ATOM 759 O O . GLY A 1 94 ? 14.964 -8.329 -1.669 1.00 54.59 94 GLY A O 1
ATOM 760 N N . SER A 1 95 ? 16.333 -6.741 -0.864 1.00 40.97 95 SER A N 1
ATOM 761 C CA . SER A 1 95 ? 17.574 -7.538 -0.893 1.00 40.97 95 SER A CA 1
ATOM 762 C C . SER A 1 95 ? 17.666 -8.619 0.194 1.00 40.97 95 SER A C 1
ATOM 764 O O . SER A 1 95 ? 18.532 -9.487 0.118 1.00 40.97 95 SER A O 1
ATOM 766 N N . SER A 1 96 ? 16.784 -8.595 1.196 1.00 45.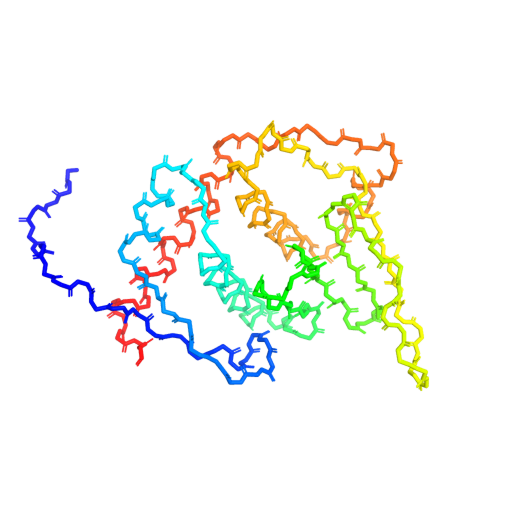03 96 SER A N 1
ATOM 767 C CA . SER A 1 96 ? 16.874 -9.449 2.388 1.00 45.03 96 SER A CA 1
ATOM 768 C C . SER A 1 96 ? 15.808 -10.544 2.415 1.00 45.03 96 SER A C 1
ATOM 770 O O . SER A 1 96 ? 15.069 -10.673 3.388 1.00 45.03 96 SER A O 1
ATOM 772 N N . ALA A 1 97 ? 15.736 -11.379 1.377 1.00 40.38 97 ALA A N 1
ATOM 773 C CA . ALA A 1 97 ? 15.088 -12.678 1.534 1.00 40.38 97 ALA A CA 1
ATOM 774 C C . ALA A 1 97 ? 16.002 -13.605 2.327 1.00 40.38 97 ALA A C 1
ATOM 776 O O . ALA A 1 97 ? 16.897 -14.258 1.787 1.00 40.38 97 ALA A O 1
ATOM 777 N N . ARG A 1 98 ? 15.785 -13.656 3.642 1.00 43.44 98 ARG A N 1
ATOM 778 C CA . ARG A 1 98 ? 16.350 -14.733 4.448 1.00 43.44 98 ARG A CA 1
ATOM 779 C C . ARG A 1 98 ? 15.725 -16.049 3.990 1.00 43.44 98 ARG A C 1
ATOM 781 O O . ARG A 1 98 ? 14.508 -16.198 3.935 1.00 43.44 98 ARG A O 1
ATOM 788 N N . LYS A 1 99 ? 16.608 -16.972 3.614 1.00 43.34 99 LYS A N 1
ATOM 789 C CA . LYS A 1 99 ? 16.310 -18.336 3.189 1.00 43.34 99 LYS A CA 1
ATOM 790 C C . LYS A 1 99 ? 15.391 -19.026 4.210 1.00 43.34 99 LYS A C 1
ATOM 792 O O . LYS A 1 99 ? 15.700 -19.061 5.395 1.00 43.34 99 LYS A O 1
ATOM 797 N N . SER A 1 100 ? 14.304 -19.596 3.687 1.00 39.41 100 SER A N 1
ATOM 798 C CA . SER A 1 100 ? 13.514 -20.711 4.230 1.00 39.41 100 SER A CA 1
ATOM 799 C C . SER A 1 100 ? 12.909 -20.576 5.637 1.00 39.41 100 SER A C 1
ATOM 801 O O . SER A 1 100 ? 13.525 -20.952 6.629 1.00 39.41 100 SER A O 1
ATOM 803 N N . CYS A 1 101 ? 11.613 -20.257 5.703 1.00 39.72 101 CYS A N 1
ATOM 804 C CA . CYS A 1 101 ? 10.704 -20.814 6.712 1.00 39.72 101 CYS A CA 1
ATOM 805 C C . CYS A 1 101 ? 9.957 -22.029 6.122 1.00 39.72 101 CYS A C 1
ATOM 807 O O . CYS A 1 101 ? 8.748 -22.014 5.909 1.00 39.72 101 CYS A O 1
ATOM 809 N N . GLY A 1 102 ? 10.692 -23.098 5.804 1.00 35.97 102 GLY A N 1
ATOM 810 C CA . GLY A 1 102 ? 10.091 -24.367 5.391 1.00 35.97 102 GLY A CA 1
ATOM 811 C C . GLY A 1 102 ? 9.681 -25.187 6.612 1.00 35.97 102 GLY A C 1
ATOM 812 O O . GLY A 1 102 ? 10.534 -25.805 7.240 1.00 35.97 102 GLY A O 1
ATOM 813 N N . ARG A 1 103 ? 8.387 -25.220 6.957 1.00 37.12 103 ARG A N 1
ATOM 814 C CA . ARG A 1 103 ? 7.840 -26.304 7.793 1.00 37.12 103 ARG A CA 1
ATOM 815 C C . ARG A 1 103 ? 7.692 -27.542 6.906 1.00 37.12 103 ARG A C 1
ATOM 817 O O . ARG A 1 103 ? 7.028 -27.474 5.874 1.00 37.12 103 ARG A O 1
ATOM 824 N N . ALA A 1 104 ? 8.334 -28.642 7.294 1.00 33.94 104 ALA A N 1
ATOM 825 C CA . ALA A 1 104 ? 8.299 -29.909 6.569 1.00 33.94 104 ALA A CA 1
ATOM 826 C C . ALA A 1 104 ? 6.848 -30.395 6.352 1.00 33.94 104 ALA A C 1
ATOM 828 O O . ALA A 1 104 ? 6.049 -30.377 7.286 1.00 33.94 104 ALA A O 1
ATOM 829 N N . GLY A 1 105 ? 6.514 -30.819 5.125 1.00 44.78 105 GLY A N 1
ATOM 830 C CA . GLY A 1 105 ? 5.275 -31.556 4.819 1.00 44.78 105 GLY A CA 1
ATOM 831 C C . GLY A 1 105 ? 4.216 -30.862 3.946 1.00 44.78 105 GLY A C 1
ATOM 832 O O . GLY A 1 105 ? 3.233 -31.508 3.596 1.00 44.78 105 GLY A O 1
ATOM 833 N N . ARG A 1 106 ? 4.379 -29.592 3.544 1.00 52.97 106 ARG A N 1
ATOM 834 C CA . ARG A 1 106 ? 3.528 -28.946 2.514 1.00 52.97 106 ARG A CA 1
ATOM 835 C C . ARG A 1 106 ? 4.280 -28.805 1.191 1.00 52.97 106 ARG A C 1
ATOM 837 O O . ARG A 1 106 ? 5.507 -28.716 1.206 1.00 52.97 106 ARG A O 1
ATOM 844 N N . LYS A 1 107 ? 3.539 -28.775 0.071 1.00 56.12 107 LYS A N 1
ATOM 845 C CA . LYS A 1 107 ? 4.072 -28.439 -1.262 1.00 56.12 107 LYS A CA 1
ATOM 846 C C . LYS A 1 107 ? 5.031 -27.249 -1.153 1.00 56.12 107 LYS A C 1
ATOM 848 O O . LYS A 1 107 ? 4.777 -26.306 -0.399 1.00 56.12 107 LYS A O 1
ATOM 853 N N . SER A 1 108 ? 6.169 -27.339 -1.835 1.00 57.75 108 SER A N 1
ATOM 854 C CA . SER A 1 108 ? 7.227 -26.340 -1.726 1.00 57.75 108 SER A CA 1
ATOM 855 C C . SER A 1 108 ? 6.759 -25.019 -2.332 1.00 57.75 108 SER A C 1
ATOM 857 O O . SER A 1 108 ? 6.671 -24.891 -3.550 1.00 57.75 108 SER A O 1
ATOM 859 N N . VAL A 1 109 ? 6.494 -24.042 -1.471 1.00 64.88 109 VAL A N 1
ATOM 860 C CA . VAL A 1 109 ? 6.227 -22.655 -1.860 1.00 64.88 109 VAL A CA 1
ATOM 861 C C . VAL A 1 109 ? 7.381 -22.135 -2.722 1.00 64.88 109 VAL A C 1
ATOM 863 O O . VAL A 1 109 ? 8.546 -22.243 -2.326 1.00 64.88 109 VAL A O 1
ATOM 866 N N . ILE A 1 110 ? 7.066 -21.566 -3.888 1.00 72.44 110 ILE A N 1
ATOM 867 C CA . ILE A 1 110 ? 8.060 -20.995 -4.803 1.00 72.44 110 ILE A CA 1
ATOM 868 C C . ILE A 1 110 ? 8.325 -19.546 -4.393 1.00 72.44 110 ILE A C 1
ATOM 870 O O . ILE A 1 110 ? 7.436 -18.697 -4.414 1.00 72.44 110 ILE A O 1
ATOM 874 N N . TRP A 1 111 ? 9.571 -19.241 -4.043 1.00 72.44 111 TRP A N 1
ATOM 875 C CA . TRP A 1 111 ? 9.991 -17.896 -3.648 1.00 72.44 111 TRP A CA 1
ATOM 876 C C . TRP A 1 111 ? 10.633 -17.178 -4.837 1.00 72.44 111 TRP A C 1
ATOM 878 O O . TRP A 1 111 ? 11.652 -17.640 -5.353 1.00 72.44 111 TRP A O 1
ATOM 888 N N . LYS A 1 112 ? 10.069 -16.039 -5.262 1.00 74.94 112 LYS A N 1
ATOM 889 C CA . LYS A 1 112 ? 10.611 -15.222 -6.361 1.00 74.94 112 LYS A CA 1
ATOM 890 C C . LYS A 1 112 ? 11.086 -13.856 -5.863 1.00 74.94 112 LYS A C 1
ATOM 892 O O . LYS A 1 112 ? 10.292 -13.014 -5.446 1.00 74.94 112 LYS A O 1
ATOM 897 N N . THR A 1 113 ? 12.394 -13.622 -5.982 1.00 77.25 113 THR A N 1
ATOM 898 C CA . THR A 1 113 ? 13.003 -12.301 -5.781 1.00 77.25 113 THR A CA 1
ATOM 899 C C . THR A 1 113 ? 12.788 -11.424 -7.006 1.00 77.25 113 THR A C 1
ATOM 901 O O . THR A 1 113 ? 13.310 -11.728 -8.081 1.00 77.25 113 THR A O 1
ATOM 904 N N . LEU A 1 114 ? 12.125 -10.284 -6.838 1.00 79.31 114 LEU A N 1
ATOM 905 C CA . LEU A 1 114 ? 12.027 -9.267 -7.883 1.00 79.31 114 LEU A CA 1
ATOM 906 C C . LEU A 1 114 ? 13.154 -8.246 -7.679 1.00 79.31 114 LEU A C 1
ATOM 908 O O . LEU A 1 114 ? 13.004 -7.262 -6.965 1.00 79.31 114 LEU A O 1
ATOM 912 N N . SER A 1 115 ? 14.331 -8.530 -8.245 1.00 79.31 115 SER A N 1
ATOM 913 C CA . SER A 1 115 ? 15.544 -7.713 -8.028 1.00 79.31 115 SER A CA 1
ATOM 914 C C . SER A 1 115 ? 15.612 -6.446 -8.887 1.00 79.31 115 SER A C 1
ATOM 916 O O . SER A 1 115 ? 16.432 -5.575 -8.607 1.00 79.31 115 SER A O 1
ATOM 918 N N . GLY A 1 116 ? 14.757 -6.332 -9.907 1.00 83.19 116 GLY A N 1
ATOM 919 C CA . GLY A 1 116 ? 14.639 -5.150 -10.762 1.00 83.19 116 GLY A CA 1
ATOM 920 C C . GLY A 1 116 ? 13.697 -4.065 -10.228 1.00 83.19 116 GLY A C 1
ATOM 921 O O . GLY A 1 116 ? 13.416 -3.109 -10.945 1.00 83.19 116 GLY A O 1
ATOM 922 N N . THR A 1 117 ? 13.167 -4.191 -9.006 1.00 83.81 117 THR A N 1
ATOM 923 C CA . THR A 1 117 ? 12.221 -3.203 -8.463 1.00 83.81 117 THR A CA 1
ATOM 924 C C . THR A 1 117 ? 12.860 -1.821 -8.283 1.00 83.81 117 THR A C 1
ATOM 926 O O . THR A 1 117 ? 14.066 -1.729 -8.020 1.00 83.81 117 THR A O 1
ATOM 929 N N . PRO A 1 118 ? 12.075 -0.730 -8.411 1.00 86.31 118 PRO A N 1
ATOM 930 C CA . PRO A 1 118 ? 12.549 0.629 -8.177 1.00 86.31 118 PRO A CA 1
ATOM 931 C C . PRO A 1 118 ? 13.266 0.760 -6.839 1.00 86.31 118 PRO A C 1
ATOM 933 O O . PRO A 1 118 ? 12.705 0.443 -5.789 1.00 86.31 118 PRO A O 1
ATOM 936 N N . LYS A 1 119 ? 14.506 1.249 -6.875 1.00 84.31 119 LYS A N 1
ATOM 937 C CA . LYS A 1 119 ? 15.295 1.498 -5.667 1.00 84.31 119 LYS A CA 1
ATOM 938 C C . LYS A 1 119 ? 14.925 2.850 -5.076 1.00 84.31 119 LYS A C 1
ATOM 940 O O . LYS A 1 119 ? 14.951 3.864 -5.769 1.00 84.31 119 LYS A O 1
ATOM 945 N N . GLN A 1 120 ? 14.586 2.847 -3.795 1.00 80.62 120 GLN A N 1
ATOM 946 C CA . GLN A 1 120 ? 14.339 4.066 -3.037 1.00 80.62 120 GLN A CA 1
ATOM 947 C C . GLN A 1 120 ? 15.648 4.829 -2.775 1.00 80.62 120 GLN A C 1
ATOM 949 O O . GLN A 1 120 ? 16.699 4.196 -2.630 1.00 80.62 120 GLN A O 1
ATOM 954 N N . PRO A 1 121 ? 15.600 6.168 -2.702 1.00 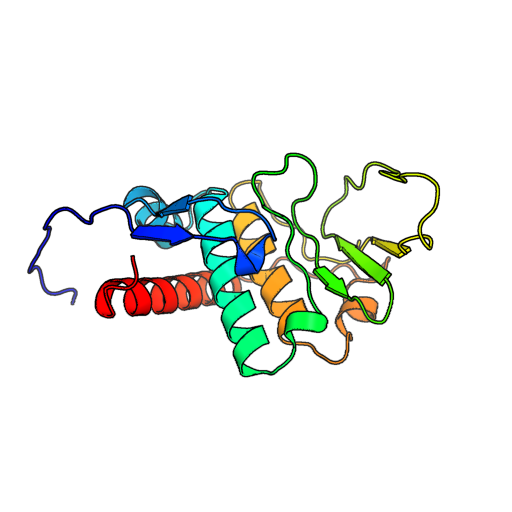81.19 121 PRO A N 1
ATOM 955 C CA . PRO A 1 121 ? 16.777 6.981 -2.415 1.00 81.19 121 PRO A CA 1
ATOM 956 C C . PRO A 1 121 ? 17.160 6.957 -0.928 1.00 81.19 121 PRO A C 1
ATOM 958 O O . PRO A 1 121 ? 18.346 7.014 -0.614 1.00 81.19 121 PRO A O 1
ATOM 961 N N . SER A 1 122 ? 16.184 6.841 -0.018 1.00 83.56 122 SER A N 1
ATOM 962 C CA . SER A 1 122 ? 16.405 6.767 1.429 1.00 83.56 122 SER A CA 1
ATOM 963 C C . SER A 1 122 ? 15.446 5.777 2.104 1.00 83.56 122 SER A C 1
ATOM 965 O O . SER A 1 122 ? 14.620 5.141 1.449 1.00 83.56 122 SER A O 1
ATOM 967 N N . ASN A 1 123 ? 15.557 5.609 3.422 1.00 80.25 123 ASN A N 1
ATOM 968 C CA . ASN A 1 123 ? 14.606 4.829 4.217 1.00 80.25 123 ASN A CA 1
ATOM 969 C C . ASN A 1 123 ? 13.259 5.545 4.419 1.00 80.25 123 ASN A C 1
ATOM 971 O O . ASN A 1 123 ? 12.264 4.862 4.640 1.00 80.25 123 ASN A O 1
ATOM 975 N N . VAL A 1 124 ? 13.202 6.874 4.287 1.00 84.75 124 VAL A N 1
ATOM 976 C CA . VAL A 1 124 ? 11.978 7.661 4.517 1.00 84.75 124 VAL A CA 1
ATOM 977 C C . VAL A 1 124 ? 10.868 7.252 3.548 1.00 84.75 124 VAL A C 1
ATOM 979 O O . VAL A 1 124 ? 9.714 7.095 3.942 1.00 84.75 124 VAL A O 1
ATOM 982 N N . GLU A 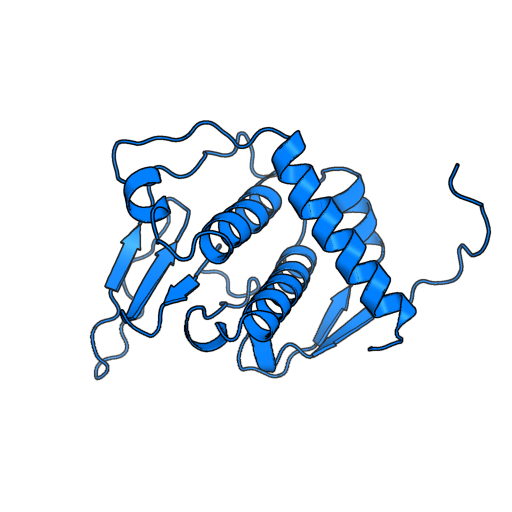1 125 ? 11.198 7.004 2.274 1.00 85.69 125 GLU A N 1
ATOM 983 C CA . GLU A 1 125 ? 10.188 6.653 1.273 1.00 85.69 125 GLU A CA 1
ATOM 984 C C . GLU A 1 125 ? 9.779 5.172 1.282 1.00 85.69 125 GLU A C 1
ATOM 986 O O . GLU A 1 125 ? 8.946 4.767 0.463 1.00 85.69 125 GLU A O 1
ATOM 991 N N . CYS A 1 126 ? 10.339 4.348 2.175 1.00 86.31 126 CYS A N 1
ATOM 992 C CA . CYS A 1 126 ? 10.215 2.896 2.060 1.00 86.31 126 CYS A CA 1
ATOM 993 C C . CYS A 1 126 ? 8.768 2.401 2.109 1.00 86.31 126 CYS A C 1
ATOM 995 O O . CYS A 1 126 ? 8.356 1.617 1.250 1.00 86.31 126 CYS A O 1
ATOM 997 N N . GLY A 1 127 ? 7.953 2.942 3.016 1.00 86.62 127 GLY A N 1
ATOM 998 C CA . GLY A 1 127 ? 6.531 2.618 3.090 1.00 86.62 127 GLY A CA 1
ATOM 999 C C . GLY A 1 127 ? 5.761 3.011 1.823 1.00 86.62 127 GLY A C 1
ATOM 1000 O O . GLY A 1 127 ? 4.906 2.259 1.356 1.00 86.62 127 GLY A O 1
ATOM 1001 N N . TYR A 1 128 ? 6.099 4.139 1.191 1.00 90.12 128 TYR A N 1
ATOM 1002 C CA . TYR A 1 128 ? 5.443 4.576 -0.047 1.00 90.12 128 TYR A CA 1
ATOM 1003 C C . TYR A 1 128 ? 5.796 3.678 -1.230 1.00 90.12 128 TYR A C 1
ATOM 1005 O O . TYR A 1 128 ? 4.931 3.385 -2.060 1.00 90.12 128 TYR A O 1
ATOM 1013 N N . TYR A 1 129 ? 7.052 3.230 -1.314 1.00 89.56 129 TYR A N 1
ATOM 1014 C CA . TYR A 1 129 ? 7.484 2.263 -2.325 1.00 89.56 129 TYR A CA 1
ATOM 1015 C C . TYR A 1 129 ? 6.728 0.948 -2.161 1.00 89.56 129 TYR A C 1
ATOM 1017 O O . TYR A 1 129 ? 6.245 0.403 -3.150 1.00 89.56 129 TYR A O 1
ATOM 1025 N N . VAL A 1 130 ? 6.548 0.490 -0.922 1.00 86.62 130 VAL A N 1
ATOM 1026 C CA . VAL A 1 130 ? 5.773 -0.712 -0.589 1.00 86.62 130 VAL A CA 1
ATOM 1027 C C . VAL A 1 130 ? 4.313 -0.569 -1.003 1.00 86.62 130 VAL A C 1
ATOM 1029 O O . VAL A 1 130 ? 3.804 -1.415 -1.738 1.00 86.62 130 VAL A O 1
ATOM 1032 N N . MET A 1 131 ? 3.652 0.530 -0.623 1.00 90.19 131 MET A N 1
ATOM 1033 C CA . MET A 1 131 ? 2.282 0.827 -1.054 1.00 90.19 131 MET A CA 1
ATOM 1034 C C . MET A 1 131 ? 2.169 0.844 -2.583 1.00 90.19 131 MET A C 1
ATOM 1036 O O . MET A 1 131 ? 1.296 0.206 -3.171 1.00 90.19 131 MET A O 1
ATOM 1040 N N . ARG A 1 132 ? 3.071 1.556 -3.261 1.00 90.19 132 ARG A N 1
ATOM 1041 C CA . ARG A 1 132 ? 3.058 1.660 -4.722 1.00 90.19 132 ARG A CA 1
ATOM 1042 C C . ARG A 1 132 ? 3.268 0.307 -5.395 1.00 90.19 132 ARG A C 1
ATOM 1044 O O . ARG A 1 132 ? 2.539 -0.019 -6.327 1.00 90.19 132 ARG A O 1
ATOM 1051 N N . PHE A 1 133 ? 4.213 -0.477 -4.899 1.00 86.94 133 PHE A N 1
ATOM 1052 C CA . PHE A 1 133 ? 4.544 -1.783 -5.442 1.00 86.94 133 PHE A CA 1
ATOM 1053 C C . PHE A 1 133 ? 3.408 -2.798 -5.253 1.00 86.94 133 PHE A C 1
ATOM 1055 O O . PHE A 1 133 ? 3.059 -3.495 -6.204 1.00 86.94 133 PHE A O 1
ATOM 1062 N N . MET A 1 134 ? 2.750 -2.813 -4.084 1.00 88.12 134 MET A N 1
ATOM 1063 C CA . MET A 1 134 ? 1.529 -3.603 -3.868 1.00 88.12 134 MET A CA 1
ATOM 1064 C C . MET A 1 134 ? 0.453 -3.297 -4.901 1.00 88.12 134 MET A C 1
ATOM 1066 O O . MET A 1 134 ? -0.155 -4.201 -5.473 1.00 88.12 134 MET A O 1
ATOM 1070 N N . ARG A 1 135 ? 0.228 -2.004 -5.148 1.00 88.62 135 ARG A N 1
ATOM 1071 C CA . ARG A 1 135 ? -0.760 -1.553 -6.119 1.00 88.62 135 ARG A CA 1
ATOM 1072 C C . ARG A 1 135 ? -0.404 -1.996 -7.533 1.00 88.62 135 ARG A C 1
ATOM 1074 O O . ARG A 1 135 ? -1.295 -2.445 -8.239 1.00 88.62 135 ARG A O 1
ATOM 1081 N N . ASP A 1 136 ? 0.855 -1.859 -7.942 1.00 86.12 136 ASP A N 1
ATOM 1082 C CA . ASP A 1 136 ? 1.286 -2.234 -9.292 1.00 86.12 136 ASP A CA 1
ATOM 1083 C C . ASP A 1 136 ? 1.100 -3.741 -9.548 1.00 86.12 136 ASP A C 1
ATOM 1085 O O . ASP A 1 136 ? 0.678 -4.110 -10.637 1.00 86.12 136 ASP A O 1
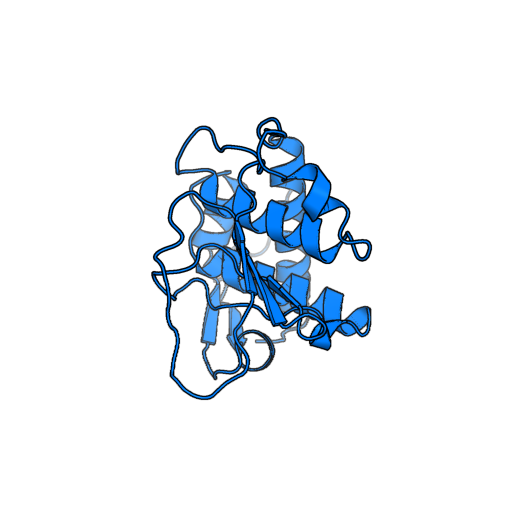ATOM 1089 N N . ILE A 1 137 ? 1.307 -4.599 -8.539 1.00 82.06 137 ILE A N 1
ATOM 1090 C CA . ILE A 1 137 ? 1.041 -6.044 -8.652 1.00 82.06 137 ILE A CA 1
ATOM 1091 C C . ILE A 1 137 ? -0.463 -6.339 -8.737 1.00 82.06 137 ILE A C 1
ATOM 1093 O O . ILE A 1 137 ? -0.897 -7.091 -9.604 1.00 82.06 137 ILE A O 1
ATOM 1097 N N . ILE A 1 138 ? -1.271 -5.760 -7.844 1.00 84.12 138 ILE A N 1
ATOM 1098 C CA . ILE A 1 138 ? -2.719 -6.036 -7.787 1.00 84.12 138 ILE A CA 1
ATOM 1099 C C . ILE A 1 138 ? -3.448 -5.507 -9.025 1.00 84.12 138 ILE A C 1
ATOM 1101 O O . ILE A 1 138 ? -4.405 -6.121 -9.492 1.00 84.12 138 ILE A O 1
ATOM 1105 N N . MET A 1 139 ? -2.989 -4.378 -9.565 1.00 83.50 139 MET A N 1
ATOM 1106 C CA . MET A 1 139 ? -3.570 -3.746 -10.750 1.00 83.50 139 MET A CA 1
ATOM 1107 C C . MET A 1 139 ? -3.033 -4.323 -12.068 1.00 83.50 139 MET A C 1
ATOM 1109 O O . MET A 1 139 ? -3.491 -3.898 -13.127 1.00 83.50 139 MET A O 1
ATOM 1113 N N . ASP A 1 140 ? -2.106 -5.287 -12.025 1.00 82.94 140 ASP A N 1
ATOM 1114 C CA . ASP A 1 140 ? -1.602 -6.023 -13.190 1.00 82.94 140 ASP A CA 1
ATOM 1115 C C . ASP A 1 140 ? -1.975 -7.521 -13.114 1.00 82.94 140 ASP A C 1
ATOM 1117 O O . ASP A 1 140 ? -1.147 -8.369 -12.760 1.00 82.94 140 ASP A O 1
ATOM 1121 N N . PRO A 1 141 ? -3.215 -7.898 -13.495 1.00 74.75 141 PRO A N 1
ATOM 1122 C CA . PRO A 1 141 ? -3.646 -9.297 -13.501 1.00 74.75 141 PRO A CA 1
ATOM 1123 C C . PRO A 1 141 ? -2.799 -10.199 -14.410 1.00 74.75 141 PRO A C 1
ATOM 1125 O O . PRO A 1 141 ? -2.769 -11.419 -14.206 1.00 74.75 141 PRO A O 1
ATOM 1128 N N . SER A 1 142 ? -2.122 -9.606 -15.405 1.00 80.75 142 SER A N 1
ATOM 1129 C CA . SER A 1 142 ? -1.331 -10.307 -16.420 1.00 80.75 142 SER A CA 1
ATOM 1130 C C . SER A 1 142 ? 0.023 -10.805 -15.912 1.00 80.75 142 SER A C 1
ATOM 1132 O O . SER A 1 142 ? 0.669 -11.590 -16.604 1.00 80.75 142 SER A O 1
ATOM 1134 N N . LEU A 1 143 ? 0.441 -10.383 -14.709 1.00 76.31 143 LEU A N 1
ATOM 1135 C CA . LEU A 1 143 ? 1.760 -10.675 -14.138 1.00 76.31 143 LEU A CA 1
ATOM 1136 C C . LEU A 1 143 ? 2.930 -10.178 -15.007 1.00 76.31 143 LEU A C 1
ATOM 1138 O O . LEU A 1 143 ? 4.049 -10.692 -14.907 1.00 76.31 143 LEU A O 1
ATOM 1142 N N . ALA A 1 144 ? 2.715 -9.163 -15.848 1.00 82.44 144 ALA A N 1
ATOM 1143 C CA . ALA A 1 144 ? 3.780 -8.578 -16.659 1.00 82.44 144 ALA A CA 1
ATOM 1144 C C . ALA A 1 144 ? 4.914 -8.013 -15.785 1.00 82.44 144 ALA A C 1
ATOM 1146 O O . ALA A 1 144 ? 6.076 -7.986 -16.210 1.00 82.44 144 ALA A O 1
ATOM 1147 N N . PHE A 1 145 ? 4.607 -7.648 -14.535 1.00 79.69 145 PHE A N 1
ATOM 1148 C CA . PHE A 1 145 ? 5.598 -7.237 -13.546 1.00 79.69 145 PHE A CA 1
ATOM 1149 C C . PHE A 1 145 ? 6.721 -8.263 -13.304 1.00 79.69 145 PHE A C 1
ATOM 1151 O O . PHE A 1 145 ? 7.828 -7.850 -12.961 1.00 79.69 145 PHE A O 1
ATOM 1158 N N . GLU A 1 146 ? 6.497 -9.573 -13.495 1.00 81.00 146 GLU A N 1
ATOM 1159 C CA . GLU A 1 146 ? 7.560 -10.577 -13.320 1.00 81.00 146 GLU A CA 1
ATOM 1160 C C . GLU A 1 146 ? 8.716 -10.344 -14.292 1.00 81.00 146 GLU A C 1
ATOM 1162 O O . GLU A 1 146 ? 9.885 -10.391 -13.911 1.00 81.00 146 GLU A O 1
ATOM 1167 N N . LYS A 1 147 ? 8.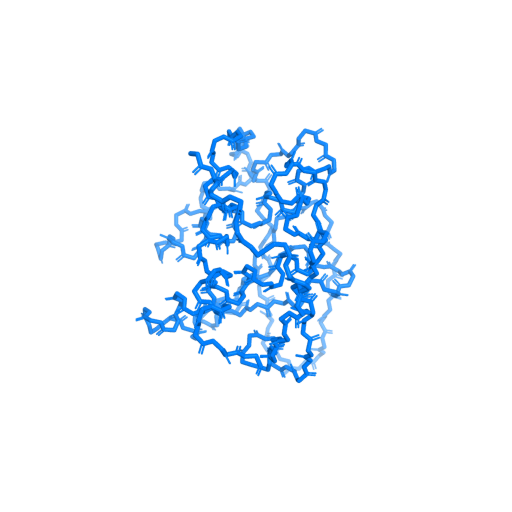380 -10.070 -15.556 1.00 84.38 147 LYS A N 1
ATOM 1168 C CA . LYS A 1 147 ? 9.361 -9.764 -16.601 1.00 84.38 147 LYS A CA 1
ATOM 1169 C C . LYS A 1 147 ? 9.942 -8.372 -16.397 1.00 84.38 147 LYS A C 1
ATOM 1171 O O . LYS A 1 147 ? 11.146 -8.180 -16.551 1.00 84.38 147 LYS A O 1
ATOM 1176 N N . LYS A 1 148 ? 9.092 -7.414 -16.018 1.00 84.94 148 LYS A N 1
ATOM 1177 C CA . LYS A 1 148 ? 9.499 -6.031 -15.757 1.00 84.94 148 LYS A CA 1
ATOM 1178 C C . LYS A 1 148 ? 10.568 -5.948 -14.667 1.00 84.94 148 LYS A C 1
ATOM 1180 O O . LYS A 1 148 ? 11.588 -5.314 -14.874 1.00 84.94 148 LYS A O 1
ATOM 1185 N N . TYR A 1 149 ? 10.370 -6.634 -13.542 1.00 84.62 149 TYR A N 1
ATOM 1186 C CA . TYR A 1 149 ? 11.279 -6.599 -12.390 1.00 84.62 149 TYR A CA 1
ATOM 1187 C C . TYR A 1 149 ? 12.250 -7.789 -12.340 1.00 84.62 149 TYR A C 1
ATOM 1189 O O . TYR A 1 149 ? 12.809 -8.106 -11.281 1.00 84.62 149 TYR A O 1
ATOM 1197 N N . ALA A 1 150 ? 12.454 -8.458 -13.477 1.00 84.69 150 ALA A N 1
ATOM 1198 C CA . ALA A 1 150 ? 13.417 -9.539 -13.608 1.00 84.69 150 ALA A CA 1
ATOM 1199 C C . ALA A 1 150 ? 14.852 -9.053 -13.338 1.00 84.69 150 ALA A C 1
ATOM 1201 O O . ALA A 1 150 ? 15.183 -7.870 -13.451 1.00 84.69 150 ALA A O 1
ATOM 1202 N N . LYS A 1 151 ? 15.735 -9.991 -12.986 1.00 82.12 151 LYS A N 1
ATOM 1203 C CA . LYS A 1 151 ? 17.155 -9.697 -12.761 1.00 82.12 151 LYS A CA 1
ATOM 1204 C C . LYS A 1 151 ? 17.766 -9.066 -14.019 1.00 82.12 151 LYS A C 1
ATOM 1206 O O . LYS A 1 151 ? 17.699 -9.657 -15.088 1.00 82.12 151 LYS A O 1
ATOM 1211 N N . GLY A 1 152 ? 18.390 -7.898 -13.863 1.00 82.25 152 GLY A N 1
ATOM 1212 C CA . GLY A 1 152 ? 18.976 -7.125 -14.968 1.00 82.25 152 GLY A CA 1
ATOM 1213 C C . GLY A 1 152 ? 18.084 -5.992 -15.486 1.00 82.25 152 GLY A C 1
ATOM 1214 O O . GLY A 1 152 ? 18.608 -5.051 -16.073 1.00 82.25 152 GLY A O 1
ATOM 1215 N N . ASN A 1 153 ? 16.785 -6.007 -15.176 1.00 86.44 153 ASN A N 1
ATOM 1216 C CA . ASN A 1 153 ? 15.834 -4.963 -15.564 1.00 86.44 153 ASN A CA 1
ATOM 1217 C C . ASN A 1 153 ? 15.625 -3.984 -14.402 1.00 86.44 153 ASN A C 1
ATOM 1219 O O . ASN A 1 153 ? 14.573 -3.960 -13.769 1.00 86.44 153 ASN A O 1
ATOM 1223 N N . GLN A 1 154 ? 16.667 -3.225 -14.049 1.00 86.44 154 GLN A N 1
ATOM 1224 C CA . GLN A 1 154 ? 16.575 -2.259 -12.954 1.00 86.44 154 GLN A CA 1
ATOM 1225 C C . GLN A 1 154 ? 15.678 -1.087 -13.355 1.00 86.44 154 GLN A C 1
ATOM 1227 O O . GLN A 1 154 ? 16.048 -0.260 -14.185 1.00 86.44 154 GLN A O 1
ATOM 1232 N N . GLU A 1 155 ? 14.530 -0.981 -12.702 1.00 88.50 155 GLU A N 1
ATOM 1233 C CA . GLU A 1 155 ? 13.619 0.135 -12.907 1.00 88.50 155 GLU A CA 1
ATOM 1234 C C . GLU A 1 155 ? 14.095 1.383 -12.163 1.00 88.50 155 GLU A C 1
ATOM 1236 O O . GLU A 1 155 ? 14.699 1.306 -11.082 1.00 88.50 155 GLU A O 1
ATOM 1241 N N . ALA A 1 156 ? 13.807 2.541 -12.757 1.00 89.56 156 ALA A N 1
ATOM 1242 C CA . ALA A 1 156 ? 14.073 3.833 -12.146 1.00 89.56 156 ALA A CA 1
ATOM 1243 C C . ALA A 1 156 ? 13.243 4.008 -10.856 1.00 89.56 156 ALA A C 1
ATOM 1245 O O . ALA A 1 156 ? 12.155 3.434 -10.745 1.00 89.56 156 ALA A O 1
ATOM 1246 N N . PRO A 1 157 ? 13.720 4.819 -9.893 1.00 90.06 157 PRO A N 1
ATOM 1247 C CA . PRO A 1 157 ? 12.952 5.192 -8.707 1.00 90.06 157 PRO A CA 1
ATOM 1248 C C . PRO A 1 157 ? 11.545 5.692 -9.069 1.00 90.06 157 PRO A C 1
ATOM 1250 O O . PRO A 1 157 ? 11.358 6.380 -10.078 1.00 90.06 157 PRO A O 1
ATOM 1253 N N . TYR A 1 158 ? 10.542 5.384 -8.241 1.00 90.00 158 TYR A N 1
ATOM 1254 C CA . TYR A 1 158 ? 9.188 5.878 -8.489 1.00 90.00 158 TYR A CA 1
ATOM 1255 C C . TYR A 1 158 ? 9.165 7.412 -8.432 1.00 90.00 158 TYR A C 1
ATOM 1257 O O . TYR A 1 158 ? 9.614 7.997 -7.441 1.00 90.00 158 TYR A O 1
ATOM 1265 N N . PRO A 1 159 ? 8.574 8.095 -9.432 1.00 91.75 159 PRO A N 1
ATOM 1266 C CA . PRO A 1 159 ? 8.387 9.535 -9.358 1.00 91.75 159 PRO A CA 1
ATOM 1267 C C . PRO A 1 159 ? 7.532 9.904 -8.143 1.00 91.75 159 PRO A C 1
ATOM 1269 O O . PRO A 1 159 ? 6.493 9.280 -7.910 1.00 91.75 159 PRO A O 1
ATOM 1272 N N . LYS A 1 160 ? 7.888 10.980 -7.427 1.00 89.38 160 LYS A N 1
ATOM 1273 C CA . LYS A 1 160 ? 7.150 11.449 -6.235 1.00 89.38 160 LYS A CA 1
ATOM 1274 C C . LYS A 1 160 ? 5.642 11.582 -6.489 1.00 89.38 160 LYS A C 1
ATOM 1276 O O . LYS A 1 160 ? 4.831 11.158 -5.674 1.00 89.38 160 LYS A O 1
ATOM 1281 N N . LYS A 1 161 ? 5.252 12.053 -7.680 1.00 90.00 161 LYS A N 1
ATOM 1282 C CA . LYS A 1 161 ? 3.847 12.147 -8.117 1.00 90.00 161 LYS A CA 1
ATOM 1283 C C . LYS A 1 161 ? 3.110 10.800 -8.096 1.00 90.00 161 LYS A C 1
ATOM 1285 O O . LYS A 1 161 ? 1.919 10.771 -7.809 1.00 90.00 161 LYS A O 1
ATOM 1290 N N . GLN A 1 162 ? 3.774 9.690 -8.423 1.00 89.62 162 GLN A N 1
ATOM 1291 C CA . GLN A 1 162 ? 3.160 8.359 -8.368 1.00 89.62 162 GLN A CA 1
ATOM 1292 C C . GLN A 1 162 ? 3.015 7.852 -6.932 1.00 89.62 162 GLN A C 1
ATOM 1294 O O . GLN A 1 162 ? 1.985 7.263 -6.612 1.00 89.62 162 GLN A O 1
ATOM 1299 N N . LEU A 1 163 ? 3.994 8.129 -6.068 1.00 90.38 163 LEU A N 1
ATOM 1300 C CA . LEU A 1 163 ? 3.914 7.807 -4.640 1.00 90.38 163 LEU A CA 1
ATOM 1301 C C . LEU A 1 163 ? 2.746 8.553 -3.979 1.00 90.38 163 LEU A C 1
ATOM 1303 O O . LEU A 1 163 ? 1.897 7.938 -3.335 1.00 90.38 163 LEU A O 1
ATOM 1307 N N . MET A 1 164 ? 2.616 9.852 -4.264 1.00 89.12 164 MET A N 1
ATOM 1308 C CA . MET A 1 164 ? 1.503 10.675 -3.780 1.00 89.12 164 MET A CA 1
ATOM 1309 C C . MET A 1 164 ? 0.138 10.166 -4.256 1.00 89.12 164 MET A C 1
ATOM 1311 O O . MET A 1 164 ? -0.833 10.254 -3.516 1.00 89.12 164 MET A O 1
ATOM 1315 N N . LYS A 1 165 ? 0.030 9.583 -5.459 1.00 91.50 165 LYS A N 1
ATOM 1316 C CA . LYS A 1 165 ? -1.230 8.963 -5.918 1.00 91.50 165 LYS A CA 1
ATOM 1317 C C . LYS A 1 165 ? -1.656 7.778 -5.052 1.00 91.50 165 LYS A C 1
ATOM 1319 O O . LYS A 1 165 ? -2.855 7.556 -4.896 1.00 91.50 165 LYS A O 1
ATOM 1324 N N . SER A 1 166 ? -0.712 6.995 -4.534 1.00 89.62 166 SER A N 1
ATOM 1325 C CA . SER A 1 166 ? -1.032 5.924 -3.585 1.00 89.62 166 SER A CA 1
ATOM 1326 C C . SER A 1 166 ? -1.486 6.503 -2.245 1.00 89.62 166 SER A C 1
ATOM 1328 O O . SER A 1 166 ? -2.512 6.061 -1.737 1.00 89.62 166 SER A O 1
ATOM 1330 N N . GLY A 1 167 ? -0.811 7.549 -1.750 1.00 90.75 167 GLY A N 1
ATOM 1331 C CA . GLY A 1 167 ? -1.222 8.276 -0.542 1.00 90.75 167 GLY A CA 1
ATOM 1332 C C . GLY A 1 167 ? -2.609 8.921 -0.658 1.00 90.75 167 GLY A C 1
ATOM 1333 O O . GLY A 1 167 ? -3.426 8.791 0.243 1.00 90.75 167 GLY A O 1
ATOM 1334 N N . MET A 1 168 ? -2.942 9.524 -1.802 1.00 90.31 168 MET A N 1
ATOM 1335 C CA . MET A 1 168 ? -4.277 10.094 -2.035 1.00 90.31 168 MET A CA 1
ATOM 1336 C C . MET A 1 168 ? -5.371 9.022 -2.052 1.00 90.31 168 MET A C 1
ATOM 1338 O O . MET A 1 168 ? -6.424 9.229 -1.465 1.00 90.31 168 MET A O 1
ATOM 1342 N N . LYS A 1 169 ? -5.123 7.856 -2.668 1.00 91.88 169 LYS A N 1
ATOM 1343 C CA . LYS A 1 169 ? -6.090 6.744 -2.629 1.00 91.88 169 LYS A CA 1
ATOM 1344 C C . LYS A 1 169 ? -6.293 6.186 -1.228 1.00 91.88 169 LYS A C 1
ATOM 1346 O O . LYS A 1 169 ? -7.412 5.835 -0.881 1.00 91.88 169 LYS A O 1
ATOM 1351 N N . TRP A 1 170 ? -5.230 6.138 -0.434 1.00 91.69 170 TRP A N 1
ATOM 1352 C CA . TRP A 1 170 ? -5.344 5.813 0.980 1.00 91.69 170 TRP A CA 1
ATOM 1353 C C . TRP A 1 170 ? -6.210 6.841 1.721 1.00 91.69 170 TRP A C 1
ATOM 1355 O O . TRP A 1 170 ? -7.118 6.456 2.447 1.00 91.69 170 TRP A O 1
ATOM 1365 N N . ALA A 1 171 ? -5.993 8.139 1.487 1.00 89.31 171 ALA A N 1
ATOM 1366 C CA . ALA A 1 171 ? -6.748 9.197 2.157 1.00 89.31 171 ALA A CA 1
ATOM 1367 C C . ALA A 1 171 ? -8.236 9.179 1.774 1.00 89.31 171 ALA A C 1
ATOM 1369 O O . ALA A 1 171 ? -9.090 9.288 2.645 1.00 89.31 171 ALA A O 1
ATOM 1370 N N . GLU A 1 172 ? -8.548 8.979 0.488 1.00 89.81 172 GLU A N 1
ATOM 1371 C CA . GLU A 1 172 ? -9.925 8.791 0.009 1.00 89.81 172 GLU A CA 1
ATOM 1372 C C . GLU A 1 172 ? -10.613 7.622 0.728 1.00 89.81 172 GLU A C 1
ATOM 1374 O O . GLU A 1 172 ? -11.741 7.768 1.194 1.00 89.81 172 GLU A O 1
ATOM 1379 N N . PHE A 1 173 ? -9.923 6.486 0.857 1.00 88.25 173 PHE A N 1
ATOM 1380 C CA . PHE A 1 173 ? -10.443 5.304 1.542 1.00 88.25 173 PHE A CA 1
ATOM 1381 C C . PHE A 1 173 ? -10.710 5.561 3.030 1.00 88.25 173 PHE A C 1
ATOM 1383 O O . PHE A 1 173 ? -11.785 5.247 3.533 1.00 88.25 173 PHE A O 1
ATOM 1390 N N . VAL A 1 174 ? -9.762 6.187 3.729 1.00 85.75 174 VAL A N 1
ATOM 1391 C CA . VAL A 1 174 ? -9.916 6.531 5.149 1.00 85.75 174 VAL A CA 1
ATOM 1392 C C . VAL A 1 174 ? -11.082 7.494 5.364 1.00 85.75 174 VAL A C 1
ATOM 1394 O O . VAL A 1 174 ? -11.887 7.274 6.267 1.00 85.75 174 VAL A O 1
ATOM 1397 N N . CYS A 1 175 ? -11.224 8.522 4.521 1.00 84.69 175 CYS A N 1
ATOM 1398 C CA . CYS A 1 175 ? -12.363 9.439 4.595 1.00 84.69 175 CYS A CA 1
ATOM 1399 C C . CYS A 1 175 ? -13.696 8.698 4.443 1.00 84.69 175 CYS A C 1
ATOM 1401 O O . CYS A 1 175 ? -14.597 8.915 5.247 1.00 84.69 175 CYS A O 1
ATOM 1403 N N . GLN A 1 176 ? -13.803 7.783 3.472 1.00 83.12 176 GLN A N 1
ATOM 1404 C CA . GLN A 1 176 ? -15.019 6.991 3.267 1.00 83.12 176 GLN A CA 1
ATOM 1405 C C . GLN A 1 176 ? -15.398 6.171 4.507 1.00 83.12 176 GLN A C 1
ATOM 1407 O O . GLN A 1 176 ? -16.573 6.101 4.855 1.00 83.12 176 GLN A O 1
ATOM 1412 N N . ILE A 1 177 ? -14.424 5.572 5.193 1.00 77.00 177 ILE A N 1
ATOM 1413 C CA . ILE A 1 177 ? -14.690 4.759 6.389 1.00 77.00 177 ILE A CA 1
ATOM 1414 C C . ILE A 1 177 ? -15.130 5.631 7.565 1.00 77.00 177 ILE A C 1
ATOM 1416 O O . ILE A 1 177 ? -16.106 5.304 8.243 1.00 77.00 177 ILE A O 1
ATOM 1420 N N . ILE A 1 178 ? -14.443 6.758 7.781 1.00 76.94 178 ILE A N 1
ATOM 1421 C CA . ILE A 1 178 ? -14.783 7.711 8.844 1.00 76.94 178 ILE A CA 1
ATOM 1422 C C . ILE A 1 178 ? -16.206 8.250 8.643 1.00 76.94 178 ILE A C 1
ATOM 1424 O O . ILE A 1 178 ? -16.969 8.327 9.605 1.00 76.94 178 ILE A O 1
ATOM 1428 N N . GLU A 1 179 ? -16.583 8.586 7.406 1.00 75.31 179 GLU A N 1
ATOM 1429 C CA . GLU A 1 179 ? -17.923 9.080 7.061 1.00 75.31 179 GLU A CA 1
ATOM 1430 C C . GLU A 1 179 ? -19.017 8.018 7.240 1.00 75.31 179 GLU A C 1
ATOM 1432 O O . GLU A 1 179 ? -20.129 8.346 7.651 1.00 75.31 179 GLU A O 1
ATOM 1437 N N . GLN A 1 180 ? -18.715 6.749 6.959 1.00 68.12 180 GLN A N 1
ATOM 1438 C CA . GLN A 1 180 ? -19.672 5.644 7.080 1.00 68.12 180 GLN A CA 1
ATOM 1439 C C . GLN A 1 180 ? -19.880 5.163 8.524 1.00 68.12 180 GLN A C 1
ATOM 1441 O O . GLN A 1 180 ? -20.802 4.391 8.771 1.00 68.12 180 GLN A O 1
ATOM 1446 N N . GLY A 1 181 ? -19.052 5.602 9.477 1.00 63.62 181 GLY A N 1
ATOM 1447 C CA . GLY A 1 181 ? -19.145 5.170 10.875 1.00 63.62 181 GLY A CA 1
ATOM 1448 C C . GLY A 1 181 ? -18.759 3.704 11.107 1.00 63.62 181 GLY A C 1
ATOM 1449 O O . GLY A 1 181 ? -19.147 3.130 12.119 1.00 63.62 181 GLY A O 1
ATOM 1450 N N . ASN A 1 182 ? -18.024 3.097 10.171 1.00 56.09 182 ASN A N 1
ATOM 1451 C CA . ASN A 1 182 ? -17.619 1.689 10.209 1.00 56.09 182 ASN A CA 1
ATOM 1452 C C . ASN A 1 182 ? -16.343 1.502 11.055 1.00 56.09 182 ASN A C 1
ATOM 1454 O O . ASN A 1 182 ? -15.294 1.160 10.505 1.00 56.09 182 ASN A O 1
ATOM 1458 N N . TYR A 1 183 ? -16.426 1.771 12.362 1.00 53.56 183 TYR A N 1
ATOM 1459 C CA . TYR A 1 183 ? -15.362 1.534 13.353 1.00 53.56 183 TYR A CA 1
ATOM 1460 C C . TYR A 1 183 ? -15.747 0.458 14.370 1.00 53.56 183 TYR A C 1
ATOM 1462 O O . TYR A 1 183 ? -16.941 0.393 14.742 1.00 53.56 183 TYR A O 1
#